Protein 6W78 (pdb70)

InterPro domains:
  IPR001611 Leucine-rich repeat [PF00560] (266-288)
  IPR001611 Leucine-rich repeat [PF13855] (124-182)
  IPR001611 Leucine-rich repeat [PS51450] (266-289)
  IPR013210 Leucine-rich repeat-containing N-terminal, plant-type [PF08263] (30-68)
  IPR032675 Leucine-rich repeat domain superfamily [G3DSA:3.80.10.10] (28-332)
  IPR053211 DNA damage-repair/toleration-associated protein [PTHR48060] (12-192)

Solvent-accessible surface area: 14089 Å² total; per-residue (Å²): 205,111,11,42,93,102,1,57,98,2,0,35,94,0,36,89,54,6,176,95,15,102,47,0,98,36,2,58,84,140,80,46,1,28,55,10,88,53,17,107,17,44,156,127,55,36,40,1,28,10,0,39,0,49,89,17,111,89,5,80,18,102,2,2,48,55,0,16,78,0,59,98,0,61,21,0,63,0,48,105,0,60,61,0,100,35,140,6,18,125,80,0,24,62,0,101,41,0,101,18,0,61,0,5,38,9,28,0,31,16,89,3,20,141,23,0,33,76,0,57,97,0,50,27,0,4,0,7,103,12,104,0,76,31,96,3,9,56,97,2,9,79,1,65,76,6,146,19,0,38,0,20,106,11,85,0,60,25,113,8,20,98,62,1,5,83,10,56,66,16,6,13,3,32,0,5,77,9,113,0,63,16,131,4,10,148,36,2,40,211,9,46,6,46,86,1,22,0,4,23,6,132,0,85,14,24,0,21,35,4,8,16,73,197,32,103,2,71,46,0,15,0,17,30,12,44,0,68,14,71,2,37,139,5,98,98,13,0,90,58,0,44,68,0,18,1,24,100,5,94,2,45,23,43,10,7,76,60,1,19,165,9,93,2,118,45,6,38,2,12,42,6,57,2,51,29,114,0,14,96,35,42,14,0,64,183,36,88,120,79,5,1,52,131,31,72,64,16,26,5,53,40,20,101,147,61,64,114,115,122

Structure (mmCIF, N/CA/C/O backbone):
data_6W78
#
_entry.id   6W78
#
_cell.length_a   38.895
_cell.length_b   57.453
_cell.length_c   135.538
_cell.angle_alpha   90.000
_cell.angle_beta   90.000
_cell.angle_gamma   90.000
#
_symmetry.space_group_name_H-M   'P 21 21 21'
#
loop_
_entity.id
_entity.type
_entity.pdbx_description
1 polymer 'Antifreeze polypeptide'
2 non-polymer 2-acetamido-2-deoxy-beta-D-glucopyranose
3 water water
#
loop_
_atom_site.group_PDB
_atom_site.id
_atom_site.type_symbol
_atom_site.label_atom_id
_atom_site.label_alt_id
_atom_site.label_comp_id
_atom_site.label_asym_id
_atom_site.label_entity_id
_atom_site.label_seq_id
_atom_site.pdbx_PDB_ins_code
_atom_site.Cartn_x
_atom_site.Cartn_y
_atom_site.Cartn_z
_atom_site.occupancy
_atom_site.B_iso_or_equiv
_atom_site.auth_seq_id
_atom_site.auth_comp_id
_atom_site.auth_asym_id
_atom_site.auth_atom_id
_atom_site.pdbx_PDB_model_num
ATOM 1 N N . GLN A 1 27 ? 12.779 12.725 -1.325 1.000 84.728 27 GLN A N 1
ATOM 2 C CA . GLN A 1 27 ? 11.624 12.948 -0.400 1.000 86.097 27 GLN A CA 1
ATOM 3 C C . GLN A 1 27 ? 11.745 12.007 0.808 1.000 87.333 27 GLN A C 1
ATOM 4 O O . GLN A 1 27 ? 12.570 12.270 1.711 1.000 93.009 27 GLN A O 1
ATOM 18 N N . ARG A 1 28 ? 10.956 10.942 0.816 1.000 82.004 28 ARG A N 1
ATOM 19 C CA . ARG A 1 28 ? 10.675 10.138 2.022 1.000 81.613 28 ARG A CA 1
ATOM 20 C C . ARG A 1 28 ? 9.823 8.945 1.592 1.000 76.234 28 ARG A C 1
ATOM 21 O O . ARG A 1 28 ? 10.245 7.818 1.847 1.000 73.371 28 ARG A O 1
ATOM 42 N N . CYS A 1 29 ? 8.695 9.222 0.930 1.000 75.115 29 CYS A N 1
ATOM 43 C CA . CYS A 1 29 ? 7.741 8.222 0.385 1.000 72.890 29 CYS A CA 1
ATOM 44 C C . CYS A 1 29 ? 8.489 7.397 -0.662 1.000 67.833 29 CYS A C 1
ATOM 45 O O . CYS A 1 29 ? 9.136 8.015 -1.521 1.000 70.278 29 CYS A O 1
ATOM 52 N N . ASN A 1 30 ? 8.502 6.070 -0.487 1.000 61.945 30 ASN A N 1
ATOM 53 C CA . ASN A 1 30 ? 9.090 5.074 -1.423 1.000 58.959 30 ASN A CA 1
ATOM 54 C C . ASN A 1 30 ? 8.101 4.863 -2.581 1.000 55.653 30 ASN A C 1
ATOM 55 O O . ASN A 1 30 ? 6.905 4.632 -2.278 1.000 51.813 30 ASN A O 1
ATOM 66 N N . ASN A 1 31 ? 8.585 4.924 -3.835 1.000 53.412 31 ASN A N 1
ATOM 67 C CA . ASN A 1 31 ? 7.767 4.966 -5.079 1.000 53.141 31 ASN A CA 1
ATOM 68 C C . ASN A 1 31 ? 6.948 3.677 -5.224 1.000 49.735 31 ASN A C 1
ATOM 69 O O . ASN A 1 31 ? 5.833 3.750 -5.713 1.000 48.531 31 ASN A O 1
ATOM 80 N N . ASN A 1 32 ? 7.473 2.548 -4.760 1.000 48.168 32 ASN A N 1
ATOM 81 C CA . ASN A 1 32 ? 6.819 1.225 -4.871 1.000 46.407 32 ASN A CA 1
ATOM 82 C C . ASN A 1 32 ? 5.655 1.202 -3.886 1.000 43.969 32 ASN A C 1
ATOM 83 O O . ASN A 1 32 ? 4.596 0.706 -4.266 1.000 43.111 32 ASN A O 1
ATOM 94 N N . ASP A 1 33 ? 5.845 1.697 -2.654 1.000 43.105 33 ASP A N 1
ATOM 95 C CA . ASP A 1 33 ? 4.747 1.807 -1.660 1.000 40.942 33 ASP A CA 1
ATOM 96 C C . ASP A 1 33 ? 3.691 2.755 -2.259 1.000 40.694 33 ASP A C 1
ATOM 97 O O . ASP A 1 33 ? 2.499 2.434 -2.221 1.000 37.393 33 ASP A O 1
ATOM 106 N N . LYS A 1 34 ? 4.123 3.866 -2.835 1.000 43.332 34 LYS A N 1
ATOM 107 C CA . LYS A 1 34 ? 3.206 4.847 -3.478 1.000 46.400 34 LYS A CA 1
ATOM 108 C C . LYS A 1 34 ? 2.320 4.166 -4.536 1.000 43.977 34 LYS A C 1
ATOM 109 O O . LYS A 1 34 ? 1.107 4.314 -4.445 1.000 44.770 34 LYS A O 1
ATOM 128 N N . GLN A 1 35 ? 2.903 3.449 -5.492 1.000 42.908 35 GLN A N 1
ATOM 129 C CA A GLN A 1 35 ? 2.120 2.876 -6.619 0.500 42.258 35 GLN A CA 1
ATOM 130 C CA B GLN A 1 35 ? 2.197 2.780 -6.620 0.500 42.009 35 GLN A CA 1
ATOM 131 C C . GLN A 1 35 ? 1.187 1.783 -6.068 1.000 40.764 35 GLN A C 1
ATOM 132 O O . GLN A 1 35 ? 0.072 1.667 -6.575 1.000 41.315 35 GLN A O 1
ATOM 158 N N . ALA A 1 36 ? 1.572 1.063 -5.030 1.000 39.663 36 ALA A N 1
ATOM 159 C CA . ALA A 1 36 ? 0.679 0.032 -4.486 1.000 38.308 36 ALA A CA 1
ATOM 160 C C . ALA A 1 36 ? -0.576 0.708 -3.916 1.000 38.179 36 ALA A C 1
ATOM 161 O O . ALA A 1 36 ? -1.711 0.227 -4.117 1.000 36.357 36 ALA A O 1
ATOM 168 N N . LEU A 1 37 ? -0.382 1.782 -3.169 1.000 40.146 37 LEU A N 1
ATOM 169 C CA . LEU A 1 37 ? -1.510 2.514 -2.545 1.000 41.227 37 LEU A CA 1
ATOM 170 C C . LEU A 1 37 ? -2.406 3.071 -3.660 1.000 41.286 37 LEU A C 1
ATOM 171 O O . LEU A 1 37 ? -3.649 2.990 -3.527 1.000 42.024 37 LEU A O 1
ATOM 187 N N . LEU A 1 38 ? -1.824 3.627 -4.717 1.000 42.459 38 LEU A N 1
ATOM 188 C CA . LEU A 1 38 ? -2.640 4.143 -5.850 1.000 43.846 38 LEU A CA 1
ATOM 189 C C . LEU A 1 38 ? -3.368 2.976 -6.529 1.000 42.426 38 LEU A C 1
ATOM 190 O O . LEU A 1 38 ? -4.531 3.151 -6.849 1.000 46.650 38 LEU A O 1
ATOM 206 N N . GLN A 1 39 ? -2.803 1.779 -6.572 1.000 40.407 39 GLN A N 1
ATOM 207 C CA . GLN A 1 39 ? -3.508 0.574 -7.114 1.000 38.762 39 GLN A CA 1
ATOM 208 C C . GLN A 1 39 ? -4.717 0.235 -6.242 1.000 37.925 39 GLN A C 1
ATOM 209 O O . GLN A 1 39 ? -5.782 -0.117 -6.796 1.000 39.501 39 GLN A O 1
ATOM 223 N N . ILE A 1 40 ? -4.531 0.237 -4.923 1.000 36.601 40 ILE A N 1
ATOM 224 C CA . ILE A 1 40 ? -5.573 -0.144 -3.941 1.000 36.340 40 ILE A CA 1
ATOM 225 C C . ILE A 1 40 ? -6.734 0.871 -4.041 1.000 39.169 40 ILE A C 1
ATOM 226 O O . ILE A 1 40 ? -7.917 0.449 -3.940 1.000 39.357 40 ILE A O 1
ATOM 242 N N . LYS A 1 41 ? -6.411 2.164 -4.114 1.000 41.450 41 LYS A N 1
ATOM 243 C CA . LYS A 1 41 ? -7.402 3.260 -4.283 1.000 45.166 41 LYS A CA 1
ATOM 244 C C . LYS A 1 41 ? -8.237 2.963 -5.529 1.000 44.760 41 LYS A C 1
ATOM 245 O O . LYS A 1 41 ? -9.487 2.873 -5.385 1.000 44.265 41 LYS A O 1
ATOM 264 N N . THR A 1 42 ? -7.585 2.820 -6.693 1.000 44.044 42 THR A N 1
ATOM 265 C CA . THR A 1 42 ? -8.268 2.446 -7.965 1.000 45.777 42 THR A CA 1
ATOM 266 C C . THR A 1 42 ? -9.139 1.208 -7.741 1.000 45.024 42 THR A C 1
ATOM 267 O O . THR A 1 42 ? -10.334 1.316 -7.969 1.000 47.699 42 THR A O 1
ATOM 278 N N . ALA A 1 43 ? -8.584 0.117 -7.222 1.000 41.752 43 ALA A N 1
ATOM 279 C CA . ALA A 1 43 ? -9.335 -1.140 -7.093 1.000 42.310 43 ALA A CA 1
ATOM 280 C C . ALA A 1 43 ? -10.600 -0.889 -6.263 1.000 47.406 43 ALA A C 1
ATOM 281 O O . ALA A 1 43 ? -11.630 -1.453 -6.634 1.000 52.673 43 ALA A O 1
ATOM 288 N N . LEU A 1 44 ? -10.556 -0.080 -5.193 1.000 49.593 44 LEU A N 1
ATOM 289 C CA . LEU A 1 44 ? -11.755 0.210 -4.348 1.000 52.040 44 LEU A CA 1
ATOM 290 C C . LEU A 1 44 ? -12.659 1.296 -4.953 1.000 55.287 44 LEU A C 1
ATOM 291 O O . LEU A 1 44 ? -13.561 1.725 -4.208 1.000 56.552 44 LEU A O 1
ATOM 307 N N . LYS A 1 45 ? -12.384 1.778 -6.177 1.000 59.133 45 LYS A N 1
ATOM 308 C CA . LYS A 1 45 ? -13.242 2.727 -6.964 1.000 64.610 45 LYS A CA 1
ATOM 309 C C . LYS A 1 45 ? -13.214 4.136 -6.338 1.000 63.028 45 LYS A C 1
ATOM 310 O O . LYS A 1 45 ? -14.301 4.715 -6.114 1.000 62.533 45 LYS A O 1
ATOM 329 N N . ASN A 1 46 ? -12.006 4.654 -6.088 1.000 60.945 46 ASN A N 1
ATOM 330 C CA . ASN A 1 46 ? -11.714 5.926 -5.369 1.000 61.328 46 ASN A CA 1
ATOM 331 C C . ASN A 1 46 ? -12.779 6.210 -4.317 1.000 60.898 46 ASN A C 1
ATOM 332 O O . ASN A 1 46 ? -13.649 7.042 -4.490 1.000 65.471 46 ASN A O 1
ATOM 343 N N . PRO A 1 47 ? -12.790 5.505 -3.185 1.000 59.587 47 PRO A N 1
ATOM 344 C CA . PRO A 1 47 ? -13.751 5.825 -2.133 1.000 61.744 47 PRO A CA 1
ATOM 345 C C . PRO A 1 47 ? -13.358 7.185 -1.546 1.000 64.568 47 PRO A C 1
ATOM 346 O O . PRO A 1 47 ? -12.278 7.687 -1.844 1.000 62.060 47 PRO A O 1
ATOM 357 N N . THR A 1 48 ? -14.229 7.757 -0.723 1.000 69.431 48 THR A N 1
ATOM 358 C CA . THR A 1 48 ? -14.031 9.145 -0.233 1.000 73.546 48 THR A CA 1
ATOM 359 C C . THR A 1 48 ? -12.866 9.112 0.774 1.000 69.723 48 THR A C 1
ATOM 360 O O . THR A 1 48 ? -11.929 9.918 0.631 1.000 68.569 48 THR A O 1
ATOM 371 N N . ILE A 1 49 ? -12.842 8.107 1.645 1.000 65.660 49 ILE A N 1
ATOM 372 C CA . ILE A 1 49 ? -11.804 7.946 2.706 1.000 64.374 49 ILE A CA 1
ATOM 373 C C . ILE A 1 49 ? -10.372 7.971 2.133 1.000 61.108 49 ILE A C 1
ATOM 374 O O . ILE A 1 49 ? -9.442 8.164 2.942 1.000 58.596 49 ILE A O 1
ATOM 390 N N . THR A 1 50 ? -10.168 7.789 0.821 1.000 58.515 50 THR A N 1
ATOM 391 C CA . THR A 1 50 ? -8.827 7.885 0.186 1.000 57.146 50 THR A CA 1
ATOM 392 C C . THR A 1 50 ? -8.681 9.224 -0.544 1.000 59.749 50 THR A C 1
ATOM 393 O O . THR A 1 50 ? -7.817 9.352 -1.443 1.000 57.402 50 THR A O 1
ATOM 404 N N . ASP A 1 51 ? -9.474 10.220 -0.172 1.000 64.195 51 ASP A N 1
ATOM 405 C CA . ASP A 1 51 ? -9.419 11.531 -0.867 1.000 69.490 51 ASP A CA 1
ATOM 406 C C . ASP A 1 51 ? -8.048 12.144 -0.587 1.000 67.251 51 ASP A C 1
ATOM 407 O O . ASP A 1 51 ? -7.517 12.829 -1.486 1.000 66.955 51 ASP A O 1
ATOM 416 N N . SER A 1 52 ? -7.460 11.862 0.579 1.000 64.215 52 SER A N 1
ATOM 417 C CA . SER A 1 52 ? -6.131 12.416 0.931 1.000 63.821 52 SER A CA 1
ATOM 418 C C . SER A 1 52 ? -5.072 11.841 -0.001 1.000 62.536 52 SER A C 1
ATOM 419 O O . SER A 1 52 ? -4.037 12.492 -0.107 1.000 62.707 52 SER A O 1
ATOM 427 N N . TRP A 1 53 ? -5.338 10.729 -0.709 1.000 60.257 53 TRP A N 1
ATOM 428 C CA . TRP A 1 53 ? -4.287 9.995 -1.476 1.000 60.332 53 TRP A CA 1
ATOM 429 C C . TRP A 1 53 ? -3.999 10.704 -2.790 1.000 62.858 53 TRP A C 1
ATOM 430 O O . TRP A 1 53 ? -4.289 10.142 -3.828 1.000 63.669 53 TRP A O 1
ATOM 451 N N . VAL A 1 54 ? -3.398 11.884 -2.754 1.000 71.394 54 VAL A N 1
ATOM 452 C CA . VAL A 1 54 ? -3.166 12.696 -3.992 1.000 74.189 54 VAL A CA 1
ATOM 453 C C . VAL A 1 54 ? -1.695 12.562 -4.358 1.000 74.549 54 VAL A C 1
ATOM 454 O O . VAL A 1 54 ? -0.864 12.684 -3.457 1.000 75.919 54 VAL A O 1
ATOM 467 N N . SER A 1 55 ? -1.396 12.336 -5.631 1.000 75.994 55 SER A N 1
ATOM 468 C CA . SER A 1 55 ? -0.014 12.304 -6.169 1.000 79.023 55 SER A CA 1
ATOM 469 C C . SER A 1 55 ? 0.687 13.666 -6.011 1.000 82.338 55 SER A C 1
ATOM 470 O O . SER A 1 55 ? 1.869 13.719 -6.306 1.000 80.677 55 SER A O 1
ATOM 478 N N . ASP A 1 56 ? 0.018 14.720 -5.523 1.000 88.835 56 ASP A N 1
ATOM 479 C CA . ASP A 1 56 ? 0.695 15.984 -5.101 1.000 95.638 56 ASP A CA 1
ATOM 480 C C . ASP A 1 56 ? 1.634 15.713 -3.917 1.000 94.465 56 ASP A C 1
ATOM 481 O O . ASP A 1 56 ? 2.835 15.998 -4.040 1.000 94.420 56 ASP A O 1
ATOM 490 N N . ASP A 1 57 ? 1.090 15.191 -2.815 1.000 90.999 57 ASP A N 1
ATOM 491 C CA . ASP A 1 57 ? 1.718 15.185 -1.466 1.000 90.615 57 ASP A CA 1
ATOM 492 C C . ASP A 1 57 ? 2.350 13.810 -1.198 1.000 86.037 57 ASP A C 1
ATOM 493 O O . ASP A 1 57 ? 1.716 12.811 -1.555 1.000 86.682 57 ASP A O 1
ATOM 502 N N . ASP A 1 58 ? 3.557 13.780 -0.601 1.000 84.650 58 ASP A N 1
ATOM 503 C CA . ASP A 1 58 ? 4.253 12.605 0.012 1.000 78.835 58 ASP A CA 1
ATOM 504 C C . ASP A 1 58 ? 3.242 11.728 0.755 1.000 73.866 58 ASP A C 1
ATOM 505 O O . ASP A 1 58 ? 2.455 12.257 1.593 1.000 73.086 58 ASP A O 1
ATOM 514 N N . CYS A 1 59 ? 3.296 10.430 0.459 1.000 69.424 59 CYS A N 1
ATOM 515 C CA . CYS A 1 59 ? 2.283 9.428 0.860 1.000 67.885 59 CYS A CA 1
ATOM 516 C C . CYS A 1 59 ? 2.452 9.212 2.366 1.000 65.390 59 CYS A C 1
ATOM 517 O O . CYS A 1 59 ? 1.467 8.832 3.021 1.000 66.114 59 CYS A O 1
ATOM 524 N N . CYS A 1 60 ? 3.623 9.536 2.920 1.000 64.642 60 CYS A N 1
ATOM 525 C CA . CYS A 1 60 ? 3.819 9.506 4.389 1.000 64.612 60 CYS A CA 1
ATOM 526 C C . CYS A 1 60 ? 2.849 10.512 5.037 1.000 63.563 60 CYS A C 1
ATOM 527 O O . CYS A 1 60 ? 2.298 10.200 6.138 1.000 62.914 60 CYS A O 1
ATOM 534 N N . GLY A 1 61 ? 2.530 11.602 4.335 1.000 61.597 61 GLY A N 1
ATOM 535 C CA . GLY A 1 61 ? 1.566 12.618 4.797 1.000 62.192 61 GLY A CA 1
ATOM 536 C C . GLY A 1 61 ? 0.131 12.111 4.763 1.000 60.222 61 GLY A C 1
ATOM 537 O O . GLY A 1 61 ? -0.707 12.650 5.482 1.000 59.874 61 GLY A O 1
ATOM 541 N N . TRP A 1 62 ? -0.183 11.121 3.929 1.000 58.147 62 TRP A N 1
ATOM 542 C CA . TRP A 1 62 ? -1.598 10.792 3.624 1.000 56.704 62 TRP A CA 1
ATOM 543 C C . TRP A 1 62 ? -2.294 10.321 4.899 1.000 55.447 62 TRP A C 1
ATOM 544 O O . TRP A 1 62 ? -1.616 9.806 5.834 1.000 56.045 62 TRP A O 1
ATOM 565 N N . ASP A 1 63 ? -3.615 10.408 4.931 1.000 54.787 63 ASP A N 1
ATOM 566 C CA . ASP A 1 63 ? -4.390 9.737 6.010 1.000 52.899 63 ASP A CA 1
ATOM 567 C C . ASP A 1 63 ? -4.360 8.220 5.790 1.000 49.167 63 ASP A C 1
ATOM 568 O O . ASP A 1 63 ? -4.015 7.752 4.670 1.000 48.825 63 ASP A O 1
ATOM 577 N N . LEU A 1 64 ? -4.677 7.486 6.853 1.000 46.727 64 LEU A N 1
ATOM 578 C CA . LEU A 1 64 ? -4.895 6.021 6.918 1.000 43.742 64 LEU A CA 1
ATOM 579 C C . LEU A 1 64 ? -3.565 5.260 6.922 1.000 42.893 64 LEU A C 1
ATOM 580 O O . LEU A 1 64 ? -3.641 4.058 7.116 1.000 44.355 64 LEU A O 1
ATOM 596 N N . VAL A 1 65 ? -2.407 5.891 6.752 1.000 42.811 65 VAL A N 1
ATOM 597 C CA . VAL A 1 65 ? -1.120 5.157 6.577 1.000 43.934 65 VAL A CA 1
ATOM 598 C C . VAL A 1 65 ? -0.058 5.742 7.506 1.000 45.029 65 VAL A C 1
ATOM 599 O O . VAL A 1 65 ? -0.242 6.818 7.932 1.000 46.378 65 VAL A O 1
ATOM 612 N N . GLU A 1 66 ? 1.001 5.006 7.793 1.000 47.674 66 GLU A N 1
ATOM 613 C CA . GLU A 1 66 ? 2.126 5.444 8.664 1.000 52.912 66 GLU A CA 1
ATOM 614 C C . GLU A 1 66 ? 3.409 4.947 7.967 1.000 51.407 66 GLU A C 1
ATOM 615 O O . GLU A 1 66 ? 3.432 3.786 7.475 1.000 46.581 66 GLU A O 1
ATOM 627 N N . CYS A 1 67 ? 4.456 5.758 7.907 1.000 53.586 67 CYS A N 1
ATOM 628 C CA . CYS A 1 67 ? 5.810 5.320 7.479 1.000 55.548 67 CYS A CA 1
ATOM 629 C C . CYS A 1 67 ? 6.702 5.076 8.708 1.000 55.762 67 CYS A C 1
ATOM 630 O O . CYS A 1 67 ? 6.462 5.744 9.720 1.000 58.069 67 CYS A O 1
ATOM 637 N N . ASP A 1 68 ? 7.666 4.142 8.634 1.000 54.959 68 ASP A N 1
ATOM 638 C CA . ASP A 1 68 ? 8.711 3.910 9.675 1.000 57.572 68 ASP A CA 1
ATOM 639 C C . ASP A 1 68 ? 9.538 5.189 9.764 1.000 61.866 68 ASP A C 1
ATOM 640 O O . ASP A 1 68 ? 9.665 5.859 8.730 1.000 66.345 68 ASP A O 1
ATOM 649 N N . GLU A 1 69 ? 10.096 5.515 10.930 1.000 65.480 69 GLU A N 1
ATOM 650 C CA . GLU A 1 69 ? 10.956 6.720 11.092 1.000 69.826 69 GLU A CA 1
ATOM 651 C C . GLU A 1 69 ? 12.272 6.561 10.325 1.000 69.639 69 GLU A C 1
ATOM 652 O O . GLU A 1 69 ? 12.731 7.549 9.736 1.000 73.334 69 GLU A O 1
ATOM 664 N N . THR A 1 70 ? 12.878 5.376 10.338 1.000 68.288 70 THR A N 1
ATOM 665 C CA . THR A 1 70 ? 14.220 5.156 9.734 1.000 67.777 70 THR A CA 1
ATOM 666 C C . THR A 1 70 ? 14.072 4.667 8.291 1.000 64.412 70 THR A C 1
ATOM 667 O O . THR A 1 70 ? 14.658 5.303 7.420 1.000 65.085 70 THR A O 1
ATOM 678 N N . SER A 1 71 ? 13.334 3.584 8.037 1.000 61.199 71 SER A N 1
ATOM 679 C CA . SER A 1 71 ? 13.203 2.970 6.675 1.000 58.208 71 SER A CA 1
ATOM 680 C C . SER A 1 71 ? 12.399 3.861 5.719 1.000 57.065 71 SER A C 1
ATOM 681 O O . SER A 1 71 ? 12.635 3.737 4.506 1.000 56.500 71 SER A O 1
ATOM 689 N N . ASN A 1 72 ? 11.463 4.678 6.239 1.000 56.462 72 ASN A N 1
ATOM 690 C CA . ASN A 1 72 ? 10.494 5.514 5.463 1.000 56.633 72 ASN A CA 1
ATOM 691 C C . ASN A 1 72 ? 9.547 4.658 4.584 1.000 51.956 72 ASN A C 1
ATOM 692 O O . ASN A 1 72 ? 9.042 5.154 3.557 1.000 53.347 72 ASN A O 1
ATOM 703 N N . ARG A 1 73 ? 9.288 3.418 4.960 1.000 49.198 73 ARG A N 1
ATOM 704 C CA . ARG A 1 73 ? 8.373 2.499 4.207 1.000 46.100 73 ARG A CA 1
ATOM 705 C C . ARG A 1 73 ? 6.985 2.558 4.836 1.000 44.748 73 ARG A C 1
ATOM 706 O O . ARG A 1 73 ? 6.893 2.753 6.045 1.000 43.861 73 ARG A O 1
ATOM 727 N N . ILE A 1 74 ? 5.930 2.359 4.054 1.000 45.025 74 ILE A N 1
ATOM 728 C CA . ILE A 1 74 ? 4.556 2.195 4.635 1.000 43.288 74 ILE A CA 1
ATOM 729 C C . ILE A 1 74 ? 4.511 1.011 5.595 1.000 40.442 74 ILE A C 1
ATOM 730 O O . ILE A 1 74 ? 4.774 -0.133 5.142 1.000 37.175 74 ILE A O 1
ATOM 746 N N . ILE A 1 75 ? 4.173 1.276 6.868 1.000 39.666 75 ILE A N 1
ATOM 747 C CA . ILE A 1 75 ? 4.096 0.204 7.888 1.000 37.855 75 ILE A CA 1
ATOM 748 C C . ILE A 1 75 ? 2.674 0.085 8.407 1.000 36.119 75 ILE A C 1
ATOM 749 O O . ILE A 1 75 ? 2.471 -0.756 9.249 1.000 32.953 75 ILE A O 1
ATOM 765 N N . SER A 1 76 ? 1.734 0.860 7.889 1.000 36.444 76 SER A N 1
ATOM 766 C CA . SER A 1 76 ? 0.375 0.877 8.464 1.000 36.819 76 SER A CA 1
ATOM 767 C C . SER A 1 76 ? -0.648 1.318 7.425 1.000 36.373 76 SER A C 1
ATOM 768 O O . SER A 1 76 ? -0.384 2.279 6.671 1.000 35.775 76 SER A O 1
ATOM 776 N N . LEU A 1 77 ? -1.769 0.590 7.381 1.000 36.939 77 LEU A N 1
ATOM 777 C CA . LEU A 1 77 ? -2.922 0.844 6.482 1.000 36.741 77 LEU A CA 1
ATOM 778 C C . LEU A 1 77 ? -4.193 0.425 7.218 1.000 37.374 77 LEU A C 1
ATOM 779 O O . LEU A 1 77 ? -4.351 -0.756 7.497 1.000 35.426 77 LEU A O 1
ATOM 795 N N . ILE A 1 78 ? -5.020 1.403 7.567 1.000 41.699 78 ILE A N 1
ATOM 796 C CA . ILE A 1 78 ? -6.239 1.268 8.429 1.000 43.798 78 ILE A CA 1
ATOM 797 C C . ILE A 1 78 ? -7.414 1.738 7.586 1.000 44.876 78 ILE A C 1
ATOM 798 O O . ILE A 1 78 ? -7.500 2.947 7.380 1.000 49.772 78 ILE A O 1
ATOM 814 N N . ILE A 1 79 ? -8.192 0.845 6.993 1.000 43.810 79 ILE A N 1
ATOM 815 C CA . ILE A 1 79 ? -9.353 1.250 6.156 1.000 44.322 79 ILE A CA 1
ATOM 816 C C . ILE A 1 79 ? -10.581 0.891 6.991 1.000 45.395 79 ILE A C 1
ATOM 817 O O . ILE A 1 79 ? -10.701 -0.276 7.296 1.000 43.818 79 ILE A O 1
ATOM 833 N N . GLN A 1 80 ? -11.409 1.855 7.410 1.000 46.846 80 GLN A N 1
ATOM 834 C CA . GLN A 1 80 ? -12.428 1.661 8.481 1.000 46.256 80 GLN A CA 1
ATOM 835 C C . GLN A 1 80 ? -13.670 2.501 8.230 1.000 48.127 80 GLN A C 1
ATOM 836 O O . GLN A 1 80 ? -13.512 3.543 7.672 1.000 49.578 80 GLN A O 1
ATOM 850 N N . ASP A 1 81 ? -14.846 2.035 8.663 1.000 51.516 81 ASP A N 1
ATOM 851 C CA . ASP A 1 81 ? -16.072 2.848 8.970 1.000 54.225 81 ASP A CA 1
ATOM 852 C C . ASP A 1 81 ? -16.628 3.550 7.739 1.000 53.645 81 ASP A C 1
ATOM 853 O O . ASP A 1 81 ? -16.764 4.771 7.798 1.000 53.634 81 ASP A O 1
ATOM 862 N N . ASP A 1 82 ? -16.939 2.792 6.686 1.000 54.446 82 ASP A N 1
ATOM 863 C CA . ASP A 1 82 ? -17.291 3.314 5.341 1.000 56.469 82 ASP A CA 1
ATOM 864 C C . ASP A 1 82 ? -18.249 2.314 4.703 1.000 56.411 82 ASP A C 1
ATOM 865 O O . ASP A 1 82 ? -17.763 1.272 4.173 1.000 55.421 82 ASP A O 1
ATOM 874 N N . GLU A 1 83 ? -19.532 2.674 4.715 1.000 54.925 83 GLU A N 1
ATOM 875 C CA . GLU A 1 83 ? -20.675 1.776 4.462 1.000 58.078 83 GLU A CA 1
ATOM 876 C C . GLU A 1 83 ? -20.825 1.625 2.949 1.000 55.720 83 GLU A C 1
ATOM 877 O O . GLU A 1 83 ? -21.311 0.577 2.496 1.000 55.690 83 GLU A O 1
ATOM 889 N N . ALA A 1 84 ? -20.375 2.613 2.190 1.000 56.409 84 ALA A N 1
ATOM 890 C CA . ALA A 1 84 ? -20.553 2.636 0.721 1.000 58.793 84 ALA A CA 1
ATOM 891 C C . ALA A 1 84 ? -19.423 1.862 0.030 1.000 56.390 84 ALA A C 1
ATOM 892 O O . ALA A 1 84 ? -19.624 1.508 -1.109 1.000 56.831 84 ALA A O 1
ATOM 899 N N . LEU A 1 85 ? -18.285 1.613 0.684 1.000 55.359 85 LEU A N 1
ATOM 900 C CA . LEU A 1 85 ? -17.104 0.901 0.088 1.000 55.155 85 LEU A CA 1
ATOM 901 C C . LEU A 1 85 ? -17.452 -0.553 -0.285 1.000 52.574 85 LEU A C 1
ATOM 902 O O . LEU A 1 85 ? -17.648 -1.367 0.628 1.000 50.741 85 LEU A O 1
ATOM 918 N N . THR A 1 86 ? -17.550 -0.847 -1.580 1.000 52.139 86 THR A N 1
ATOM 919 C CA . THR A 1 86 ? -18.044 -2.125 -2.158 1.000 54.250 86 THR A CA 1
ATOM 920 C C . THR A 1 86 ? -16.805 -2.816 -2.744 1.000 52.369 86 THR A C 1
ATOM 921 O O . THR A 1 86 ? -15.905 -2.080 -3.116 1.000 52.744 86 THR A O 1
ATOM 932 N N . GLY A 1 87 ? -16.725 -4.150 -2.718 1.000 48.034 87 GLY A N 1
ATOM 933 C CA . GLY A 1 87 ? -15.715 -4.953 -3.444 1.000 45.253 87 GLY A CA 1
ATOM 934 C C . GLY A 1 87 ? -14.920 -5.881 -2.524 1.000 43.211 87 GLY A C 1
ATOM 935 O O . GLY A 1 87 ? -15.306 -6.075 -1.363 1.000 40.997 87 GLY A O 1
ATOM 939 N N . GLN A 1 88 ? -13.798 -6.409 -3.008 1.000 42.382 88 GLN A N 1
ATOM 940 C CA . GLN A 1 88 ? -12.973 -7.389 -2.263 1.000 39.624 88 GLN A CA 1
ATOM 941 C C . GLN A 1 88 ? -11.767 -6.641 -1.695 1.000 36.464 88 GLN A C 1
ATOM 942 O O . GLN A 1 88 ? -11.465 -5.516 -2.132 1.000 35.315 88 GLN A O 1
ATOM 956 N N . ILE A 1 89 ? -11.079 -7.256 -0.750 1.000 33.781 89 ILE A N 1
ATOM 957 C CA . ILE A 1 89 ? -9.745 -6.753 -0.353 1.000 33.877 89 ILE A CA 1
ATOM 958 C C . ILE A 1 89 ? -8.819 -6.757 -1.573 1.000 34.447 89 ILE A C 1
ATOM 959 O O . ILE A 1 89 ? -8.579 -7.804 -2.159 1.000 36.744 89 ILE A O 1
ATOM 975 N N . PRO A 1 90 ? -8.335 -5.589 -2.050 1.000 34.543 90 PRO A N 1
ATOM 976 C CA . PRO A 1 90 ? -7.466 -5.552 -3.216 1.000 35.813 90 PRO A CA 1
ATOM 977 C C . PRO A 1 90 ? -6.177 -6.307 -2.913 1.000 35.282 90 PRO A C 1
ATOM 978 O O . PRO A 1 90 ? -5.603 -6.181 -1.832 1.000 36.063 90 PRO A O 1
ATOM 989 N N . PRO A 1 91 ? -5.748 -7.167 -3.848 1.000 34.619 91 PRO A N 1
ATOM 990 C CA . PRO A 1 91 ? -4.585 -8.021 -3.630 1.000 33.775 91 PRO A CA 1
ATOM 991 C C . PRO A 1 91 ? -3.257 -7.268 -3.467 1.000 32.553 91 PRO A C 1
ATOM 992 O O . PRO A 1 91 ? -2.382 -7.798 -2.865 1.000 30.381 91 PRO A O 1
ATOM 1003 N N . GLN A 1 92 ? -3.235 -6.011 -3.896 1.000 32.772 92 GLN A N 1
ATOM 1004 C CA . GLN A 1 92 ? -2.075 -5.125 -3.886 1.000 33.906 92 GLN A CA 1
ATOM 1005 C C . GLN A 1 92 ? -1.773 -4.716 -2.452 1.000 32.168 92 GLN A C 1
ATOM 1006 O O . GLN A 1 92 ? -0.741 -4.131 -2.289 1.000 32.653 92 GLN A O 1
ATOM 1020 N N . VAL A 1 93 ? -2.557 -5.097 -1.442 1.000 30.912 93 VAL A N 1
ATOM 1021 C CA . VAL A 1 93 ? -2.110 -4.949 -0.020 1.000 31.373 93 VAL A CA 1
ATOM 1022 C C . VAL A 1 93 ? -0.859 -5.815 0.192 1.000 33.205 93 VAL A C 1
ATOM 1023 O O . VAL A 1 93 ? 0.027 -5.407 0.988 1.000 33.584 93 VAL A O 1
ATOM 1036 N N . GLY A 1 94 ? -0.750 -6.946 -0.517 1.000 33.025 94 GLY A N 1
ATOM 1037 C CA . GLY A 1 94 ? 0.437 -7.825 -0.500 1.000 33.093 94 GLY A CA 1
ATOM 1038 C C . GLY A 1 94 ? 1.678 -7.114 -0.990 1.000 35.034 94 GLY A C 1
ATOM 1039 O O . GLY A 1 94 ? 2.749 -7.605 -0.781 1.000 35.330 94 GLY A O 1
ATOM 1043 N N . ASP A 1 95 ? 1.518 -5.962 -1.628 1.000 36.608 95 ASP A N 1
ATOM 1044 C CA . ASP A 1 95 ? 2.633 -5.241 -2.265 1.000 37.532 95 ASP A CA 1
ATOM 1045 C C . ASP A 1 95 ? 3.107 -4.097 -1.362 1.000 37.496 95 ASP A C 1
ATOM 1046 O O . ASP A 1 95 ? 3.836 -3.223 -1.861 1.000 34.780 95 ASP A O 1
ATOM 1055 N N . LEU A 1 96 ? 2.729 -4.110 -0.086 1.000 36.494 96 LEU A N 1
ATOM 1056 C CA . LEU A 1 96 ? 3.290 -3.187 0.933 1.000 37.425 96 LEU A CA 1
ATOM 1057 C C . LEU A 1 96 ? 4.109 -4.012 1.917 1.000 36.786 96 LEU A C 1
ATOM 1058 O O . LEU A 1 96 ? 3.653 -4.248 3.019 1.000 35.512 96 LEU A O 1
ATOM 1074 N N . PRO A 1 97 ? 5.325 -4.466 1.538 1.000 37.094 97 PRO A N 1
ATOM 1075 C CA . PRO A 1 97 ? 6.005 -5.570 2.211 1.000 37.104 97 PRO A CA 1
ATOM 1076 C C . PRO A 1 97 ? 6.396 -5.280 3.663 1.000 38.081 97 PRO A C 1
ATOM 1077 O O . PRO A 1 97 ? 6.593 -6.224 4.407 1.000 37.170 97 PRO A O 1
ATOM 1088 N N . TYR A 1 98 ? 6.481 -4.004 4.031 1.000 38.597 98 TYR A N 1
ATOM 1089 C CA . TYR A 1 98 ? 6.856 -3.595 5.407 1.000 39.421 98 TYR A CA 1
ATOM 1090 C C . TYR A 1 98 ? 5.593 -3.346 6.258 1.000 37.369 98 TYR A C 1
ATOM 1091 O O . TYR A 1 98 ? 5.761 -2.972 7.397 1.000 36.379 98 TYR A O 1
ATOM 1109 N N . LEU A 1 99 ? 4.381 -3.663 5.819 1.000 35.117 99 LEU A N 1
ATOM 1110 C CA . LEU A 1 99 ? 3.209 -3.470 6.717 1.000 34.629 99 LEU A CA 1
ATOM 1111 C C . LEU A 1 99 ? 3.397 -4.182 8.064 1.000 34.283 99 LEU A C 1
ATOM 1112 O O . LEU A 1 99 ? 3.757 -5.398 8.113 1.000 32.222 99 LEU A O 1
ATOM 1128 N N . GLN A 1 100 ? 3.087 -3.461 9.133 1.000 35.845 100 GLN A N 1
ATOM 1129 C CA . GLN A 1 100 ? 3.044 -4.036 10.500 1.000 36.776 100 GLN A CA 1
ATOM 1130 C C . GLN A 1 100 ? 1.606 -4.131 10.977 1.000 33.819 100 GLN A C 1
ATOM 1131 O O . GLN A 1 100 ? 1.332 -5.001 11.811 1.000 31.721 100 GLN A O 1
ATOM 1145 N N . ALA A 1 101 ? 0.747 -3.236 10.521 1.000 32.394 101 ALA A N 1
ATOM 1146 C CA . ALA A 1 101 ? -0.678 -3.247 10.908 1.000 31.900 101 ALA A CA 1
ATOM 1147 C C . ALA A 1 101 ? -1.510 -3.091 9.645 1.000 30.644 101 ALA A C 1
ATOM 1148 O O . ALA A 1 101 ? -1.240 -2.150 8.857 1.000 29.980 101 ALA A O 1
ATOM 1155 N N . LEU A 1 102 ? -2.467 -3.990 9.471 1.000 29.810 102 LEU A N 1
ATOM 1156 C CA . LEU A 1 102 ? -3.400 -3.928 8.320 1.000 31.072 102 LEU A CA 1
ATOM 1157 C C . LEU A 1 102 ? -4.822 -4.101 8.860 1.000 29.238 102 LEU A C 1
ATOM 1158 O O . LEU A 1 102 ? -5.118 -5.177 9.322 1.000 26.499 102 LEU A O 1
ATOM 1174 N N . TRP A 1 103 ? -5.624 -3.036 8.822 1.000 30.379 103 TRP A N 1
ATOM 1175 C CA . TRP A 1 103 ? -6.999 -3.025 9.368 1.000 30.416 103 TRP A CA 1
ATOM 1176 C C . TRP A 1 103 ? -7.975 -2.743 8.240 1.000 30.564 103 TRP A C 1
ATOM 1177 O O . TRP A 1 103 ? -7.787 -1.735 7.575 1.000 29.716 103 TRP A O 1
ATOM 1198 N N . PHE A 1 104 ? -8.956 -3.631 8.065 1.000 30.231 104 PHE A N 1
ATOM 1199 C CA . PHE A 1 104 ? -10.183 -3.445 7.249 1.000 32.515 104 PHE A CA 1
ATOM 1200 C C . PHE A 1 104 ? -11.341 -3.743 8.189 1.000 31.716 104 PHE A C 1
ATOM 1201 O O . PHE A 1 104 ? -11.537 -4.909 8.493 1.000 31.653 104 PHE A O 1
ATOM 1218 N N . ARG A 1 105 ? -11.997 -2.723 8.731 1.000 36.713 105 ARG A N 1
ATOM 1219 C CA . ARG A 1 105 ? -12.997 -2.890 9.834 1.000 37.360 105 ARG A CA 1
ATOM 1220 C C . ARG A 1 105 ? -14.223 -2.065 9.515 1.000 36.828 105 ARG A C 1
ATOM 1221 O O . ARG A 1 105 ? -14.041 -0.945 9.077 1.000 36.631 105 ARG A O 1
ATOM 1242 N N . LYS A 1 106 ? -15.404 -2.643 9.711 1.000 39.037 106 LYS A N 1
ATOM 1243 C CA . LYS A 1 106 ? -16.713 -1.939 9.609 1.000 44.497 106 LYS A CA 1
ATOM 1244 C C . LYS A 1 106 ? -16.889 -1.506 8.157 1.000 43.288 106 LYS A C 1
ATOM 1245 O O . LYS A 1 106 ? -17.133 -0.317 7.912 1.000 44.050 106 LYS A O 1
ATOM 1264 N N . LEU A 1 107 ? -16.792 -2.472 7.250 1.000 41.342 107 LEU A N 1
ATOM 1265 C CA . LEU A 1 107 ? -16.993 -2.294 5.795 1.000 40.560 107 LEU A CA 1
ATOM 1266 C C . LEU A 1 107 ? -17.979 -3.361 5.382 1.000 42.558 107 LEU A C 1
ATOM 1267 O O . LEU A 1 107 ? -17.567 -4.444 4.998 1.000 43.754 107 LEU A O 1
ATOM 1283 N N . PRO A 1 108 ? -19.297 -3.126 5.558 1.000 43.565 108 PRO A N 1
ATOM 1284 C CA . PRO A 1 108 ? -20.290 -4.163 5.253 1.000 44.021 108 PRO A CA 1
ATOM 1285 C C . PRO A 1 108 ? -20.347 -4.645 3.791 1.000 43.831 108 PRO A C 1
ATOM 1286 O O . PRO A 1 108 ? -20.855 -5.749 3.569 1.000 44.766 108 PRO A O 1
ATOM 1297 N N . ASN A 1 109 ? -19.883 -3.842 2.831 1.000 42.436 109 ASN A N 1
ATOM 1298 C CA . ASN A 1 109 ? -19.996 -4.169 1.382 1.000 43.665 109 ASN A CA 1
ATOM 1299 C C . ASN A 1 109 ? -18.671 -4.700 0.875 1.000 38.434 109 ASN A C 1
ATOM 1300 O O . ASN A 1 109 ? -18.522 -4.799 -0.346 1.000 38.064 109 ASN A O 1
ATOM 1311 N N . LEU A 1 110 ? -17.765 -4.992 1.805 1.000 36.558 110 LEU A N 1
ATOM 1312 C CA . LEU A 1 110 ? -16.512 -5.734 1.525 1.000 37.734 110 LEU A CA 1
ATOM 1313 C C . LEU A 1 110 ? -16.843 -7.216 1.574 1.000 37.394 110 LEU A C 1
ATOM 1314 O O . LEU A 1 110 ? -17.286 -7.696 2.603 1.000 39.552 110 LEU A O 1
ATOM 1330 N N . PHE A 1 111 ? -16.599 -7.908 0.489 1.000 37.989 111 PHE A N 1
ATOM 1331 C CA . PHE A 1 111 ? -16.988 -9.310 0.334 1.000 40.159 111 PHE A CA 1
ATOM 1332 C C . PHE A 1 111 ? -15.812 -10.066 -0.258 1.000 37.953 111 PHE A C 1
ATOM 1333 O O . PHE A 1 111 ? -14.721 -9.493 -0.299 1.000 33.548 111 PHE A O 1
ATOM 1350 N N . GLY A 1 112 ? -16.054 -11.335 -0.607 1.000 38.328 112 GLY A N 1
ATOM 1351 C CA . GLY A 1 112 ? -15.075 -12.313 -1.109 1.000 36.841 112 GLY A CA 1
ATOM 1352 C C . GLY A 1 112 ? -14.294 -12.934 0.023 1.000 35.065 112 GLY A C 1
ATOM 1353 O O . GLY A 1 112 ? -14.665 -12.801 1.174 1.000 33.975 112 GLY A O 1
ATOM 1357 N N . LYS A 1 113 ? -13.128 -13.471 -0.261 1.000 37.126 113 LYS A N 1
ATOM 1358 C CA . LYS A 1 113 ? -12.398 -14.232 0.789 1.000 37.750 113 LYS A CA 1
ATOM 1359 C C . LYS A 1 113 ? -11.116 -13.488 1.139 1.000 32.565 113 LYS A C 1
ATOM 1360 O O . LYS A 1 113 ? -10.851 -12.492 0.542 1.000 29.922 113 LYS A O 1
ATOM 1379 N N . ILE A 1 114 ? -10.502 -13.844 2.239 1.000 30.053 114 ILE A N 1
ATOM 1380 C CA . ILE A 1 114 ? -9.257 -13.172 2.663 1.000 29.327 114 ILE A CA 1
ATOM 1381 C C . ILE A 1 114 ? -8.229 -13.547 1.609 1.000 28.209 114 ILE A C 1
ATOM 1382 O O . ILE A 1 114 ? -8.049 -14.709 1.334 1.000 28.084 114 ILE A O 1
ATOM 1398 N N . PRO A 1 115 ? -7.617 -12.587 0.915 1.000 29.615 115 PRO A N 1
ATOM 1399 C CA . PRO A 1 115 ? -6.765 -12.892 -0.227 1.000 32.308 115 PRO A CA 1
ATOM 1400 C C . PRO A 1 115 ? -5.442 -13.528 0.234 1.000 33.365 115 PRO A C 1
ATOM 1401 O O . PRO A 1 115 ? -4.918 -13.147 1.261 1.000 30.453 115 PRO A O 1
ATOM 1412 N N . GLU A 1 116 ? -5.012 -14.551 -0.520 1.000 38.755 116 GLU A N 1
ATOM 1413 C CA . GLU A 1 116 ? -3.782 -15.364 -0.299 1.000 41.809 116 GLU A CA 1
ATOM 1414 C C . GLU A 1 116 ? -2.531 -14.442 -0.251 1.000 41.288 116 GLU A C 1
ATOM 1415 O O . GLU A 1 116 ? -1.579 -14.784 0.485 1.000 39.459 116 GLU A O 1
ATOM 1427 N N . GLU A 1 117 ? -2.596 -13.276 -0.914 1.000 34.029 117 GLU A N 1
ATOM 1428 C CA . GLU A 1 117 ? -1.537 -12.257 -0.990 1.000 34.757 117 GLU A CA 1
ATOM 1429 C C . GLU A 1 117 ? -1.110 -11.754 0.389 1.000 33.817 117 GLU A C 1
ATOM 1430 O O . GLU A 1 117 ? 0.076 -11.374 0.515 1.000 35.958 117 GLU A O 1
ATOM 1442 N N . ILE A 1 118 ? -1.984 -11.754 1.397 1.000 31.901 118 ILE A N 1
ATOM 1443 C CA . ILE A 1 118 ? -1.608 -11.313 2.774 1.000 28.741 118 ILE A CA 1
ATOM 1444 C C . ILE A 1 118 ? -0.494 -12.219 3.316 1.000 28.035 118 ILE A C 1
ATOM 1445 O O . ILE A 1 118 ? 0.272 -11.719 4.168 1.000 28.489 118 ILE A O 1
ATOM 1461 N N . SER A 1 119 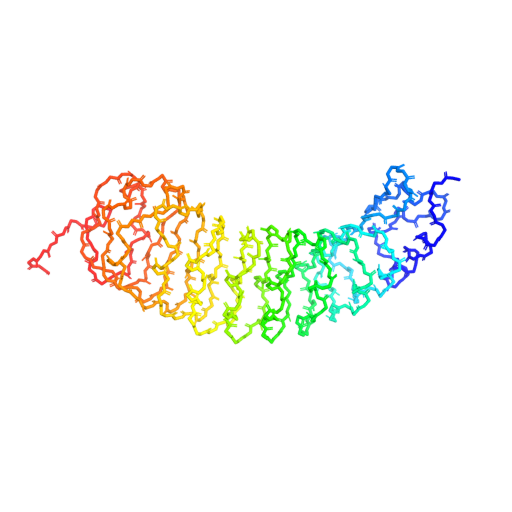? -0.309 -13.451 2.812 1.000 28.246 119 SER A N 1
ATOM 1462 C CA . SER A 1 119 ? 0.807 -14.359 3.240 1.000 30.935 119 SER A CA 1
ATOM 1463 C C . SER A 1 119 ? 2.214 -13.769 3.011 1.000 32.074 119 SER A C 1
ATOM 1464 O O . SER A 1 119 ? 3.146 -14.255 3.647 1.000 32.588 119 SER A O 1
ATOM 1472 N N . ALA A 1 120 ? 2.386 -12.766 2.141 1.000 33.218 120 ALA A N 1
ATOM 1473 C CA . ALA A 1 120 ? 3.702 -12.145 1.854 1.000 32.803 120 ALA A CA 1
ATOM 1474 C C . ALA A 1 120 ? 3.968 -11.007 2.819 1.000 33.177 120 ALA A C 1
ATOM 1475 O O . ALA A 1 120 ? 5.037 -10.377 2.677 1.000 33.528 120 ALA A O 1
ATOM 1482 N N . LEU A 1 121 ? 3.077 -10.771 3.786 1.000 32.290 121 LEU A N 1
ATOM 1483 C CA . LEU A 1 121 ? 3.250 -9.633 4.726 1.000 33.155 121 LEU A CA 1
ATOM 1484 C C . LEU A 1 121 ? 3.913 -10.137 5.997 1.000 33.181 121 LEU A C 1
ATOM 1485 O O . LEU A 1 121 ? 3.286 -10.019 7.024 1.000 32.964 121 LEU A O 1
ATOM 1501 N N . LYS A 1 122 ? 5.148 -10.606 5.901 1.000 36.820 122 LYS A N 1
ATOM 1502 C CA . LYS A 1 122 ? 5.896 -11.299 6.989 1.000 42.364 122 LYS A CA 1
ATOM 1503 C C . LYS A 1 122 ? 6.124 -10.417 8.232 1.000 38.420 122 LYS A C 1
ATOM 1504 O O . LYS A 1 122 ? 6.431 -10.965 9.277 1.000 39.482 122 LYS A O 1
ATOM 1523 N N . ASP A 1 123 ? 5.942 -9.117 8.148 1.000 38.432 123 ASP A N 1
ATOM 1524 C CA . ASP A 1 123 ? 6.154 -8.188 9.289 1.000 40.702 123 ASP A CA 1
ATOM 1525 C C . ASP A 1 123 ? 4.845 -7.832 10.026 1.000 38.344 123 ASP A C 1
ATOM 1526 O O . ASP A 1 123 ? 4.965 -7.171 11.060 1.000 37.496 123 ASP A O 1
ATOM 1535 N N . LEU A 1 124 ? 3.653 -8.292 9.616 1.000 35.761 124 LEU A N 1
ATOM 1536 C CA . LEU A 1 124 ? 2.416 -7.915 10.362 1.000 35.699 124 LEU A CA 1
ATOM 1537 C C . LEU A 1 124 ? 2.524 -8.296 11.848 1.000 34.809 124 LEU A C 1
ATOM 1538 O O . LEU A 1 124 ? 2.799 -9.509 12.146 1.000 35.334 124 LEU A O 1
ATOM 1554 N N . LYS A 1 125 ? 2.150 -7.367 12.715 1.000 34.389 125 LYS A N 1
ATOM 1555 C CA . LYS A 1 125 ? 1.929 -7.596 14.173 1.000 36.969 125 LYS A CA 1
ATOM 1556 C C . LYS A 1 125 ? 0.422 -7.598 14.479 1.000 35.146 125 LYS A C 1
ATOM 1557 O O . LYS A 1 125 ? 0.014 -8.370 15.330 1.000 34.515 125 LYS A O 1
ATOM 1576 N N . SER A 1 126 ? -0.364 -6.854 13.698 1.000 32.710 126 SER A N 1
ATOM 1577 C CA . SER A 1 126 ? -1.785 -6.564 13.915 1.000 31.125 126 SER A CA 1
ATOM 1578 C C . SER A 1 126 ? -2.512 -6.725 12.583 1.000 31.639 126 SER A C 1
ATOM 1579 O O . SER A 1 126 ? -2.310 -5.872 11.695 1.000 33.532 126 SER A O 1
ATOM 1587 N N . LEU A 1 127 ? -3.286 -7.796 12.437 1.000 29.400 127 LEU A N 1
ATOM 1588 C CA . LEU A 1 127 ? -4.183 -7.967 11.299 1.000 29.838 127 LEU A CA 1
ATOM 1589 C C . LEU A 1 127 ? -5.627 -7.994 11.804 1.000 30.236 127 LEU A C 1
ATOM 1590 O O . LEU A 1 127 ? -5.971 -8.911 12.605 1.000 28.124 127 LEU A O 1
ATOM 1606 N N . ARG A 1 128 ? -6.421 -7.001 11.413 1.000 30.146 128 ARG A N 1
ATOM 1607 C CA . ARG A 1 128 ? -7.820 -6.840 11.882 1.000 30.539 128 ARG A CA 1
ATOM 1608 C C . ARG A 1 128 ? -8.702 -6.718 10.653 1.000 29.267 128 ARG A C 1
ATOM 1609 O O . ARG A 1 128 ? -8.600 -5.715 9.923 1.000 28.118 128 ARG A O 1
ATOM 1630 N N . LEU A 1 129 ? -9.427 -7.779 10.350 1.000 28.108 129 LEU A N 1
ATOM 1631 C CA . LEU A 1 129 ? -10.357 -7.819 9.201 1.000 28.449 129 LEU A CA 1
ATOM 1632 C C . LEU A 1 129 ? -11.685 -8.145 9.835 1.000 29.006 129 LEU A C 1
ATOM 1633 O O . LEU A 1 129 ? -11.903 -9.337 10.173 1.000 31.073 129 LEU A O 1
ATOM 1649 N N . SER A 1 130 ? -12.512 -7.169 10.102 1.000 29.678 130 SER A N 1
ATOM 1650 C CA . SER A 1 130 ? -13.642 -7.494 10.963 1.000 31.616 130 SER A CA 1
ATOM 1651 C C . SER A 1 130 ? -14.797 -6.551 10.721 1.000 32.174 130 SER A C 1
ATOM 1652 O O . SER A 1 130 ? -14.554 -5.449 10.219 1.000 32.553 130 SER A O 1
ATOM 1660 N N . SER A 1 131 ? -15.995 -7.025 11.045 1.000 31.280 131 SER A N 1
ATOM 1661 C CA . SER A 1 131 ? -17.289 -6.391 10.685 1.000 34.021 131 SER A CA 1
ATOM 1662 C C . SER A 1 131 ? -17.310 -6.136 9.184 1.000 34.294 131 SER A C 1
ATOM 1663 O O . SER A 1 131 ? -17.463 -4.950 8.767 1.000 36.600 131 SER A O 1
ATOM 1671 N N . THR A 1 132 ? -17.225 -7.195 8.392 1.000 36.326 132 THR A N 1
ATOM 1672 C CA . THR A 1 132 ? -17.312 -7.133 6.915 1.000 38.680 132 THR A CA 1
ATOM 1673 C C . THR A 1 132 ? -18.178 -8.279 6.424 1.000 36.548 132 THR A C 1
ATOM 1674 O O . THR A 1 132 ? -18.699 -9.022 7.271 1.000 40.571 132 THR A O 1
ATOM 1685 N N . SER A 1 133 ? -18.278 -8.475 5.116 1.000 34.731 133 SER A N 1
ATOM 1686 C CA . SER A 1 133 ? -18.932 -9.673 4.539 1.000 34.309 133 SER A CA 1
ATOM 1687 C C . SER A 1 133 ? -17.905 -10.620 3.893 1.000 33.008 133 SER A C 1
ATOM 1688 O O . SER A 1 133 ? -18.293 -11.396 2.920 1.000 34.469 133 SER A O 1
ATOM 1696 N N . LEU A 1 134 ? -16.660 -10.587 4.390 1.000 31.211 134 LEU A N 1
ATOM 1697 C CA . LEU A 1 134 ? -15.612 -11.587 4.037 1.000 30.220 134 LEU A CA 1
ATOM 1698 C C . LEU A 1 134 ? -16.129 -12.974 4.422 1.000 29.722 134 LEU A C 1
ATOM 1699 O O . LEU A 1 134 ? -16.679 -13.141 5.596 1.000 29.571 134 LEU A O 1
ATOM 1715 N N . SER A 1 135 ? -15.985 -13.926 3.521 1.000 27.614 135 SER A N 1
ATOM 1716 C CA . SER A 1 135 ? -16.440 -15.313 3.721 1.000 30.673 135 SER A CA 1
ATOM 1717 C C . SER A 1 135 ? -15.355 -16.264 3.236 1.000 29.560 135 SER A C 1
ATOM 1718 O O . SER A 1 135 ? -14.212 -15.798 2.976 1.000 31.774 135 SER A O 1
ATOM 1726 N N . GLY A 1 136 ? -15.761 -17.499 3.010 1.000 29.489 136 GLY A N 1
ATOM 1727 C CA . GLY A 1 136 ? -14.903 -18.654 2.751 1.000 31.003 136 GLY A CA 1
ATOM 1728 C C . GLY A 1 136 ? -14.227 -19.183 4.022 1.000 30.924 136 GLY A C 1
ATOM 1729 O O . GLY A 1 136 ? -14.450 -18.660 5.136 1.000 27.534 136 GLY A O 1
ATOM 1733 N N . PRO A 1 137 ? -13.327 -20.189 3.841 1.000 32.858 137 PRO A N 1
ATOM 1734 C CA . PRO A 1 137 ? -12.589 -20.822 4.932 1.000 31.613 137 PRO A CA 1
ATOM 1735 C C . PRO A 1 137 ? -11.645 -19.776 5.486 1.000 30.618 137 PRO A C 1
ATOM 1736 O O . PRO A 1 137 ? -11.270 -18.852 4.790 1.000 30.135 137 PRO A O 1
ATOM 1747 N N . VAL A 1 138 ? -11.322 -19.953 6.745 1.000 31.228 138 VAL A N 1
ATOM 1748 C CA . VAL A 1 138 ? -10.195 -19.244 7.390 1.000 30.324 138 VAL A CA 1
ATOM 1749 C C . VAL A 1 138 ? -8.957 -19.703 6.638 1.000 29.468 138 VAL A C 1
ATOM 1750 O O . VAL A 1 138 ? -8.766 -20.873 6.413 1.000 27.808 138 VAL A O 1
ATOM 1763 N N . PRO A 1 139 ? -8.158 -18.815 6.038 1.000 32.857 139 PRO A N 1
ATOM 1764 C CA . PRO A 1 139 ? -6.989 -19.305 5.319 1.000 34.759 139 PRO A CA 1
ATOM 1765 C C . PRO A 1 139 ? -5.988 -20.002 6.263 1.000 34.657 139 PRO A C 1
ATOM 1766 O O . PRO A 1 139 ? -6.054 -19.868 7.459 1.000 31.881 139 PRO A O 1
ATOM 1777 N N . LEU A 1 140 ? -5.139 -20.819 5.668 1.000 36.549 140 LEU A N 1
ATOM 1778 C CA . LEU A 1 140 ? -4.203 -21.717 6.371 1.000 38.821 140 LEU A CA 1
ATOM 1779 C C . LEU A 1 140 ? -2.800 -21.089 6.479 1.000 39.081 140 LEU A C 1
ATOM 1780 O O . LEU A 1 140 ? -1.960 -21.671 7.151 1.000 40.597 140 LEU A O 1
ATOM 1796 N N . PHE A 1 141 ? -2.556 -19.891 5.969 1.000 36.162 141 PHE A N 1
ATOM 1797 C CA . PHE A 1 141 ? -1.179 -19.330 5.951 1.000 36.734 141 PHE A CA 1
ATOM 1798 C C . PHE A 1 141 ? -0.855 -18.466 7.178 1.000 33.940 141 PHE A C 1
ATOM 1799 O O . PHE A 1 141 ? 0.225 -17.920 7.208 1.000 35.113 141 PHE A O 1
ATOM 1816 N N . PHE A 1 142 ? -1.734 -18.332 8.154 1.000 33.302 142 PHE A N 1
ATOM 1817 C CA . PHE A 1 142 ? -1.520 -17.386 9.285 1.000 35.368 142 PHE A CA 1
ATOM 1818 C C . PHE A 1 142 ? -0.335 -17.794 10.173 1.000 33.741 142 PHE A C 1
ATOM 1819 O O . PHE A 1 142 ? 0.376 -16.901 10.633 1.000 33.520 142 PHE A O 1
ATOM 1836 N N . PRO A 1 143 ? -0.035 -19.100 10.397 1.000 32.428 143 PRO A N 1
ATOM 1837 C CA . PRO A 1 143 ? 1.105 -19.484 11.225 1.000 33.507 143 PRO A CA 1
ATOM 1838 C C . PRO A 1 143 ? 2.411 -18.930 10.684 1.000 36.014 143 PRO A C 1
ATOM 1839 O O . PRO A 1 143 ? 3.352 -18.827 11.437 1.000 39.744 143 PRO A O 1
ATOM 1850 N N . GLN A 1 144 ? 2.462 -18.651 9.391 1.000 36.691 144 GLN A N 1
ATOM 1851 C CA A GLN A 1 144 ? 3.687 -18.162 8.699 0.500 38.652 144 GLN A CA 1
ATOM 1852 C CA B GLN A 1 144 ? 3.735 -18.189 8.774 0.500 38.158 144 GLN A CA 1
ATOM 1853 C C . GLN A 1 144 ? 3.894 -16.676 9.055 1.000 37.148 144 GLN A C 1
ATOM 1854 O O . GLN A 1 144 ? 5.029 -16.179 8.974 1.000 40.212 144 GLN A O 1
ATOM 1880 N N . LEU A 1 145 ? 2.836 -15.990 9.500 1.000 35.517 145 LEU A N 1
ATOM 1881 C CA . LEU A 1 145 ? 2.879 -14.564 9.957 1.000 35.078 145 LEU A CA 1
ATOM 1882 C C . LEU A 1 145 ? 3.295 -14.490 11.443 1.000 35.089 145 LEU A C 1
ATOM 1883 O O . LEU A 1 145 ? 2.491 -14.199 12.319 1.000 32.786 145 LEU A O 1
ATOM 1899 N N . THR A 1 146 ? 4.558 -14.722 11.659 1.000 35.284 146 THR A N 1
ATOM 1900 C CA . THR A 1 146 ? 5.216 -15.123 12.916 1.000 40.073 146 THR A CA 1
ATOM 1901 C C . THR A 1 146 ? 5.269 -13.967 13.925 1.000 38.231 146 THR A C 1
ATOM 1902 O O . THR A 1 146 ? 5.450 -14.221 15.130 1.000 38.475 146 THR A O 1
ATOM 1913 N N . LYS A 1 147 ? 5.148 -12.730 13.457 1.000 37.364 147 LYS A N 1
ATOM 1914 C CA . LYS A 1 147 ? 5.215 -11.538 14.326 1.000 37.356 147 LYS A CA 1
ATOM 1915 C C . LYS A 1 147 ? 3.816 -11.224 14.830 1.000 33.172 147 LYS A C 1
ATOM 1916 O O . LYS A 1 147 ? 3.698 -10.306 15.586 1.000 34.129 147 LYS A O 1
ATOM 1935 N N . LEU A 1 148 ? 2.785 -11.970 14.449 1.000 32.147 148 LEU A N 1
ATOM 1936 C CA . LEU A 1 148 ? 1.418 -11.596 14.860 1.000 31.454 148 LEU A CA 1
ATOM 1937 C C . LEU A 1 148 ? 1.278 -11.595 16.401 1.000 33.151 148 LEU A C 1
ATOM 1938 O O . LEU A 1 148 ? 1.608 -12.596 17.052 1.000 31.028 148 LEU A O 1
ATOM 1954 N N . THR A 1 149 ? 0.687 -10.508 16.887 1.000 33.494 149 THR A N 1
ATOM 1955 C CA . THR A 1 149 ? 0.351 -10.182 18.278 1.000 35.041 149 THR A CA 1
ATOM 1956 C C . THR A 1 149 ? -1.175 -10.100 18.443 1.000 32.401 149 THR A C 1
ATOM 1957 O O . THR A 1 149 ? -1.673 -10.523 19.472 1.000 28.462 149 THR A O 1
ATOM 1968 N N . CYS A 1 150 ? -1.855 -9.555 17.439 1.000 31.229 150 CYS A N 1
ATOM 1969 C CA . CYS A 1 150 ? -3.316 -9.404 17.339 1.000 33.805 150 CYS A CA 1
ATOM 1970 C C . CYS A 1 150 ? -3.769 -9.957 15.981 1.000 31.995 150 CYS A C 1
ATOM 1971 O O . CYS A 1 150 ? -3.277 -9.461 14.906 1.000 35.066 150 CYS A O 1
ATOM 1979 N N . LEU A 1 151 ? -4.617 -10.976 16.008 1.000 29.412 151 LEU A N 1
ATOM 1980 C CA . LEU A 1 151 ? -5.313 -11.542 14.828 1.000 27.490 151 LEU A CA 1
ATOM 1981 C C . LEU A 1 151 ? -6.832 -11.497 15.081 1.000 27.741 151 LEU A C 1
ATOM 1982 O O . LEU A 1 151 ? -7.331 -12.264 15.875 1.000 25.005 151 LEU A O 1
ATOM 1998 N N . ASP A 1 152 ? -7.509 -10.572 14.422 1.000 29.017 152 ASP A N 1
ATOM 1999 C CA . ASP A 1 152 ? -8.946 -10.298 14.580 1.000 29.329 152 ASP A CA 1
ATOM 2000 C C . ASP A 1 152 ? -9.623 -10.488 13.210 1.000 29.475 152 ASP A C 1
ATOM 2001 O O . ASP A 1 152 ? -9.515 -9.620 12.345 1.000 26.360 152 ASP A O 1
ATOM 2010 N N . LEU A 1 153 ? -10.299 -11.636 13.050 1.000 28.743 153 LEU A N 1
ATOM 2011 C CA . LEU A 1 153 ? -11.182 -11.951 11.922 1.000 28.545 153 LEU A CA 1
ATOM 2012 C C . LEU A 1 153 ? -12.638 -12.001 12.408 1.000 28.129 153 LEU A C 1
ATOM 2013 O O . LEU A 1 153 ? -13.392 -12.875 11.975 1.000 28.308 153 LEU A O 1
ATOM 2029 N N . SER A 1 154 ? -13.044 -11.124 13.308 1.000 28.056 154 SER A N 1
ATOM 2030 C CA . SER A 1 154 ? -14.340 -11.296 14.012 1.000 27.431 154 SER A CA 1
ATOM 2031 C C . SER A 1 154 ? -15.460 -10.632 13.210 1.000 27.774 154 SER A C 1
ATOM 2032 O O . SER A 1 154 ? -15.172 -9.726 12.474 1.000 27.895 154 SER A O 1
ATOM 2040 N N . PHE A 1 155 ? -16.708 -11.032 13.421 1.000 27.754 155 PHE A N 1
ATOM 2041 C CA . PHE A 1 155 ? -17.899 -10.380 12.822 1.000 29.626 155 PHE A CA 1
ATOM 2042 C C . PHE A 1 155 ? -17.752 -10.333 11.290 1.000 28.948 155 PHE A C 1
ATOM 2043 O O . PHE A 1 155 ? -18.122 -9.295 10.672 1.000 27.984 155 PHE A O 1
ATOM 2060 N N . ASN A 1 156 ? -17.425 -11.487 10.715 1.000 26.231 156 ASN A N 1
ATOM 2061 C CA . ASN A 1 156 ? -17.476 -11.721 9.258 1.000 28.359 156 ASN A CA 1
ATOM 2062 C C . ASN A 1 156 ? -18.467 -12.848 8.998 1.000 28.340 156 ASN A C 1
ATOM 2063 O O . ASN A 1 156 ? -19.355 -13.049 9.823 1.000 29.974 156 ASN A O 1
ATOM 2074 N N . LYS A 1 157 ? -18.344 -13.521 7.841 1.000 29.950 157 LYS A N 1
ATOM 2075 C CA . LYS A 1 157 ? -19.115 -1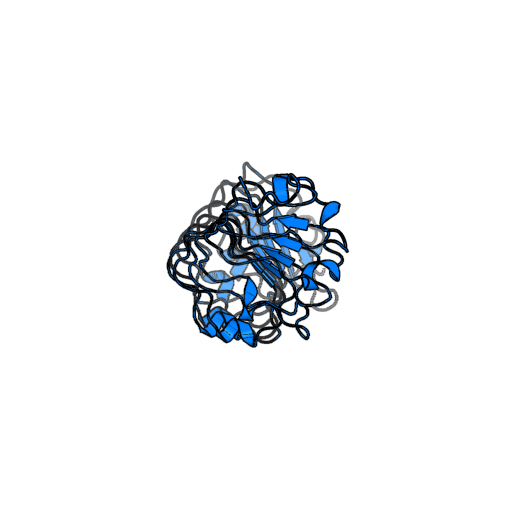4.734 7.479 1.000 29.168 157 LYS A CA 1
ATOM 2076 C C . LYS A 1 157 ? -18.108 -15.850 7.159 1.000 28.807 157 LYS A C 1
ATOM 2077 O O . LYS A 1 157 ? -18.268 -16.547 6.163 1.000 32.125 157 LYS A O 1
ATOM 2096 N N . LEU A 1 158 ? -17.047 -16.005 7.946 1.000 28.221 158 LEU A N 1
ATOM 2097 C CA . LEU A 1 158 ? -16.053 -17.073 7.699 1.000 26.318 158 LEU A CA 1
ATOM 2098 C C . LEU A 1 158 ? -16.673 -18.411 8.021 1.000 26.467 158 LEU A C 1
ATOM 2099 O O . LEU A 1 158 ? -17.489 -18.442 8.917 1.000 26.365 158 LEU A O 1
ATOM 2115 N N . LEU A 1 159 ? -16.227 -19.468 7.332 1.000 27.899 159 LEU A N 1
ATOM 2116 C CA . LEU A 1 159 ? -16.873 -20.794 7.370 1.000 29.665 159 LEU A CA 1
ATOM 2117 C C . LEU A 1 159 ? -15.860 -21.906 7.664 1.000 28.509 159 LEU A C 1
ATOM 2118 O O . LEU A 1 159 ? -14.687 -21.653 7.626 1.000 30.988 159 LEU A O 1
ATOM 2134 N N . GLY A 1 160 ? -16.374 -23.090 7.930 1.000 29.387 160 GLY A N 1
ATOM 2135 C CA . GLY A 1 160 ? -15.609 -24.313 8.157 1.000 31.058 160 GLY A CA 1
ATOM 2136 C C . GLY A 1 160 ? -15.003 -24.342 9.542 1.000 29.627 160 GLY A C 1
ATOM 2137 O O . GLY A 1 160 ? -15.483 -23.641 10.468 1.000 27.641 160 GLY A O 1
ATOM 2141 N N . VAL A 1 161 ? -13.951 -25.132 9.656 1.000 30.106 161 VAL A N 1
ATOM 2142 C CA . VAL A 1 161 ? -13.332 -25.486 10.955 1.000 30.736 161 VAL A CA 1
ATOM 2143 C C . VAL A 1 161 ? -12.212 -24.500 11.277 1.000 29.206 161 VAL A C 1
ATOM 2144 O O . VAL A 1 161 ? -11.754 -23.864 10.393 1.000 31.804 161 VAL A O 1
ATOM 2157 N N . ILE A 1 162 ? -11.859 -24.359 12.536 1.000 29.580 162 ILE A N 1
ATOM 2158 C CA . ILE A 1 162 ? -10.678 -23.573 12.986 1.000 32.800 162 ILE A CA 1
ATOM 2159 C C . ILE A 1 162 ? -9.421 -24.313 12.547 1.000 33.233 162 ILE A C 1
ATOM 2160 O O . ILE A 1 162 ? -9.309 -25.501 12.810 1.000 36.884 162 ILE A O 1
ATOM 2176 N N . PRO A 1 163 ? -8.451 -23.650 11.880 1.000 33.506 163 PRO A N 1
ATOM 2177 C CA . PRO A 1 163 ? -7.157 -24.253 11.571 1.000 33.865 163 PRO A CA 1
ATOM 2178 C C . PRO A 1 163 ? -6.343 -24.524 12.823 1.000 33.314 163 PRO A C 1
ATOM 2179 O O . PRO A 1 163 ? -5.901 -23.614 13.491 1.000 31.129 163 PRO A O 1
ATOM 2190 N N . PRO A 1 164 ? -6.055 -25.784 13.171 1.000 34.370 164 PRO A N 1
ATOM 2191 C CA . PRO A 1 164 ? -5.364 -26.028 14.434 1.000 34.309 164 PRO A CA 1
ATOM 2192 C C . PRO A 1 164 ? -3.976 -25.364 14.448 1.000 33.185 164 PRO A C 1
ATOM 2193 O O . PRO A 1 164 ? -3.563 -25.027 15.499 1.000 32.108 164 PRO A O 1
ATOM 2204 N N . GLN A 1 165 ? -3.303 -25.220 13.302 1.000 32.946 165 GLN A N 1
ATOM 2205 C CA . GLN A 1 165 ? -1.875 -24.817 13.247 1.000 33.903 165 GLN A CA 1
ATOM 2206 C C . GLN A 1 165 ? -1.752 -23.348 13.638 1.000 31.719 165 GLN A C 1
ATOM 2207 O O . GLN A 1 165 ? -0.640 -22.872 13.820 1.000 34.291 165 GLN A O 1
ATOM 2221 N N . LEU A 1 166 ? -2.846 -22.626 13.785 1.000 30.869 166 LEU A N 1
ATOM 2222 C CA . LEU A 1 166 ? -2.787 -21.280 14.397 1.000 32.882 166 LEU A CA 1
ATOM 2223 C C . LEU A 1 166 ? -2.084 -21.321 15.757 1.000 30.494 166 LEU A C 1
ATOM 2224 O O . LEU A 1 166 ? -1.429 -20.347 16.099 1.000 29.338 166 LEU A O 1
ATOM 2240 N N . SER A 1 167 ? -2.300 -22.399 16.485 1.000 29.156 167 SER A N 1
ATOM 2241 C CA . SER A 1 167 ? -1.717 -22.704 17.808 1.000 31.686 167 SER A CA 1
ATOM 2242 C C . SER A 1 167 ? -0.185 -22.579 17.782 1.000 32.696 167 SER A C 1
ATOM 2243 O O . SER A 1 167 ? 0.386 -22.414 18.862 1.000 31.533 167 SER A O 1
ATOM 2251 N N . THR A 1 168 ? 0.464 -22.561 16.621 1.000 31.637 168 THR A N 1
ATOM 2252 C CA . THR A 1 168 ? 1.945 -22.470 16.581 1.000 33.404 168 THR A CA 1
ATOM 2253 C C . THR A 1 168 ? 2.417 -21.015 16.616 1.000 33.307 168 THR A C 1
ATOM 2254 O O . THR A 1 168 ? 3.599 -20.823 16.814 1.000 33.258 168 THR A O 1
ATOM 2265 N N . LEU A 1 169 ? 1.571 -20.010 16.405 1.000 33.113 169 LEU A N 1
ATOM 2266 C CA . LEU A 1 169 ? 2.100 -18.634 16.450 1.000 34.118 169 LEU A CA 1
ATOM 2267 C C . LEU A 1 169 ? 2.740 -18.421 17.819 1.000 37.508 169 LEU A C 1
ATOM 2268 O O . LEU A 1 169 ? 2.145 -18.752 18.868 1.000 38.588 169 LEU A O 1
ATOM 2284 N N . PRO A 1 170 ? 3.965 -17.860 17.866 1.000 36.934 170 PRO A N 1
ATOM 2285 C CA . PRO A 1 170 ? 4.677 -17.752 19.140 1.000 39.427 170 PRO A CA 1
ATOM 2286 C C . PRO A 1 170 ? 4.442 -16.505 20.024 1.000 40.659 170 PRO A C 1
ATOM 2287 O O . PRO A 1 170 ? 4.929 -16.566 21.168 1.000 45.909 170 PRO A O 1
ATOM 2298 N N . ASN A 1 171 ? 3.771 -15.452 19.532 1.000 38.961 171 ASN A N 1
ATOM 2299 C CA . ASN A 1 171 ? 3.727 -14.076 20.124 1.000 38.179 171 ASN A CA 1
ATOM 2300 C C . ASN A 1 171 ? 2.305 -13.494 20.117 1.000 34.082 171 ASN A C 1
ATOM 2301 O O . ASN A 1 171 ? 2.134 -12.264 20.260 1.000 36.381 171 ASN A O 1
ATOM 2312 N N . LEU A 1 172 ? 1.295 -14.293 19.879 1.000 31.473 172 LEU A N 1
ATOM 2313 C CA . LEU A 1 172 ? -0.096 -13.788 19.872 1.000 32.697 172 LEU A CA 1
ATOM 2314 C C . LEU A 1 172 ? -0.535 -13.374 21.292 1.000 32.960 172 LEU A C 1
ATOM 2315 O O . LEU A 1 172 ? -0.319 -14.124 22.211 1.000 32.906 172 LEU A O 1
ATOM 2331 N N . LYS A 1 173 ? -1.150 -12.212 21.448 1.000 32.733 173 LYS A N 1
ATOM 2332 C CA . LYS A 1 173 ? -1.773 -11.763 22.704 1.000 35.678 173 LYS A CA 1
ATOM 2333 C C . LYS A 1 173 ? -3.278 -12.055 22.694 1.000 33.528 173 LYS A C 1
ATOM 2334 O O . LYS A 1 173 ? -3.885 -12.252 23.745 1.000 33.923 173 LYS A O 1
ATOM 2353 N N . ALA A 1 174 ? -3.896 -11.995 21.531 1.000 31.533 174 ALA A N 1
ATOM 2354 C CA . ALA A 1 174 ? -5.350 -12.164 21.425 1.000 31.182 174 ALA A CA 1
ATOM 2355 C C . ALA A 1 174 ? -5.670 -12.746 20.045 1.000 31.087 174 ALA A C 1
ATOM 2356 O O . ALA A 1 174 ? -5.087 -12.260 19.066 1.000 31.334 174 ALA A O 1
ATOM 2363 N N . LEU A 1 175 ? -6.576 -13.723 20.033 1.000 29.950 175 LEU A N 1
ATOM 2364 C CA . LEU A 1 175 ? -7.263 -14.271 18.855 1.000 28.801 175 LEU A CA 1
ATOM 2365 C C . LEU A 1 175 ? -8.777 -14.078 18.982 1.000 27.886 175 LEU A C 1
ATOM 2366 O O . LEU A 1 175 ? -9.398 -14.587 19.943 1.000 26.895 175 LEU A O 1
ATOM 2382 N N . HIS A 1 176 ? -9.332 -13.385 18.002 1.000 27.863 176 HIS A N 1
ATOM 2383 C CA . HIS A 1 176 ? -10.766 -13.076 17.819 1.000 28.278 176 HIS A CA 1
ATOM 2384 C C . HIS A 1 176 ? -11.306 -13.758 16.571 1.000 26.616 176 HIS A C 1
ATOM 2385 O O . HIS A 1 176 ? -11.013 -13.288 15.459 1.000 30.294 176 HIS A O 1
ATOM 2400 N N . LEU A 1 177 ? -12.049 -14.834 16.729 1.000 25.831 177 LEU A N 1
ATOM 2401 C CA . LEU A 1 177 ? -12.735 -15.532 15.628 1.000 25.216 177 LEU A CA 1
ATOM 2402 C C . LEU A 1 177 ? -14.240 -15.470 15.852 1.000 25.714 177 LEU A C 1
ATOM 2403 O O . LEU A 1 177 ? -14.982 -16.158 15.102 1.000 24.560 177 LEU A O 1
ATOM 2419 N N . GLU A 1 178 ? -14.664 -14.643 16.803 1.000 26.991 178 GLU A N 1
ATOM 2420 C CA . GLU A 1 178 ? -16.083 -14.549 17.240 1.000 29.003 178 GLU A CA 1
ATOM 2421 C C . GLU A 1 178 ? -16.958 -14.039 16.091 1.000 26.090 178 GLU A C 1
ATOM 2422 O O . GLU A 1 178 ? -16.476 -13.278 15.309 1.000 29.240 178 GLU A O 1
ATOM 2434 N N . ARG A 1 179 ? -18.214 -14.480 16.054 1.000 26.173 179 ARG A N 1
ATOM 2435 C CA . ARG A 1 179 ? -19.324 -13.978 15.212 1.000 26.882 179 ARG A CA 1
ATOM 2436 C C . ARG A 1 179 ? -19.014 -14.218 13.735 1.000 26.358 179 ARG A C 1
ATOM 2437 O O . ARG A 1 179 ? -18.982 -13.260 12.953 1.000 25.678 179 ARG A O 1
ATOM 2458 N N . ASN A 1 180 ? -18.775 -15.458 13.408 1.000 25.722 180 ASN A N 1
ATOM 2459 C CA . ASN A 1 180 ? -18.555 -15.939 12.029 1.000 27.443 180 ASN A CA 1
ATOM 2460 C C . ASN A 1 180 ? -19.578 -17.056 11.896 1.000 28.507 180 ASN A C 1
ATOM 2461 O O . ASN A 1 180 ? -20.491 -17.054 12.715 1.000 28.661 180 ASN A O 1
ATOM 2472 N N . GLU A 1 181 ? -19.293 -18.049 11.052 1.000 30.911 181 GLU A N 1
ATOM 2473 C CA . GLU A 1 181 ? -20.125 -19.257 10.842 1.000 32.008 181 GLU A CA 1
ATOM 2474 C C . GLU A 1 181 ? -19.225 -20.492 10.917 1.000 30.086 181 GLU A C 1
ATOM 2475 O O . GLU A 1 181 ? -19.345 -21.326 10.049 1.000 32.350 181 GLU A O 1
ATOM 2487 N N . LEU A 1 182 ? -18.311 -20.553 11.883 1.000 27.416 182 LEU A N 1
ATOM 2488 C CA . LEU A 1 182 ? -17.371 -21.678 12.056 1.000 27.665 182 LEU A CA 1
ATOM 2489 C C . LEU A 1 182 ? -18.084 -22.873 12.693 1.000 30.574 182 LEU A C 1
ATOM 2490 O O . LEU A 1 182 ? -18.942 -22.674 13.575 1.000 30.887 182 LEU A O 1
ATOM 2506 N N . THR A 1 183 ? -17.777 -24.070 12.229 1.000 29.718 183 THR A N 1
ATOM 2507 C CA . THR A 1 183 ? -18.362 -25.325 12.712 1.000 31.720 183 THR A CA 1
ATOM 2508 C C . THR A 1 183 ? -17.246 -26.260 13.200 1.000 31.534 183 THR A C 1
ATOM 2509 O O . THR A 1 183 ? -16.061 -25.901 13.123 1.000 30.475 183 THR A O 1
ATOM 2520 N N . GLY A 1 184 ? -17.608 -27.476 13.609 1.000 32.145 184 GLY A N 1
ATOM 2521 C CA . GLY A 1 184 ? -16.602 -28.426 14.103 1.000 33.393 184 GLY A CA 1
ATOM 2522 C C . GLY A 1 184 ? -16.192 -28.103 15.538 1.000 31.446 184 GLY A C 1
ATOM 2523 O O . GLY A 1 184 ? -16.829 -27.306 16.175 1.000 31.096 184 GLY A O 1
ATOM 2527 N N . GLU A 1 185 ? -15.104 -28.678 15.972 1.000 33.193 185 GLU A N 1
ATOM 2528 C CA . GLU A 1 185 ? -14.631 -28.737 17.357 1.000 35.534 185 GLU A CA 1
ATOM 2529 C C . GLU A 1 185 ? -13.518 -27.708 17.494 1.000 34.257 185 GLU A C 1
ATOM 2530 O O . GLU A 1 185 ? -13.014 -27.232 16.466 1.000 32.710 185 GLU A O 1
ATOM 2542 N N . ILE A 1 186 ? -13.200 -27.370 18.733 1.000 30.807 186 ILE A N 1
ATOM 2543 C CA . ILE A 1 186 ? -11.950 -26.697 19.147 1.000 31.153 186 ILE A CA 1
ATOM 2544 C C . ILE A 1 186 ? -10.856 -27.756 19.030 1.000 31.247 186 ILE A C 1
ATOM 2545 O O . ILE A 1 186 ? -10.960 -28.834 19.571 1.000 31.057 186 ILE A O 1
ATOM 2561 N N . PRO A 1 187 ? -9.833 -27.491 18.207 1.000 31.568 187 PRO A N 1
ATOM 2562 C CA . PRO A 1 187 ? -8.715 -28.399 18.069 1.000 34.673 187 PRO A CA 1
ATOM 2563 C C . PRO A 1 187 ? -8.044 -28.571 19.435 1.000 35.904 187 PRO A C 1
ATOM 2564 O O . PRO A 1 187 ? -7.824 -27.601 20.165 1.000 37.269 187 PRO A O 1
ATOM 2575 N N . ASP A 1 188 ? -7.776 -29.809 19.777 1.000 39.607 188 ASP A N 1
ATOM 2576 C CA . ASP A 1 188 ? -6.939 -30.178 20.945 1.000 43.709 188 ASP A CA 1
ATOM 2577 C C . ASP A 1 188 ? -5.798 -29.179 21.120 1.000 41.721 188 ASP A C 1
ATOM 2578 O O . ASP A 1 188 ? -5.591 -28.749 22.258 1.000 39.942 188 ASP A O 1
ATOM 2587 N N . ILE A 1 189 ? -5.055 -28.840 20.062 1.000 38.728 189 ILE A N 1
ATOM 2588 C CA . ILE A 1 189 ? -3.782 -28.086 20.235 1.000 37.913 189 ILE A CA 1
ATOM 2589 C C . ILE A 1 189 ? -4.074 -26.601 20.482 1.000 36.142 189 ILE A C 1
ATOM 2590 O O . ILE A 1 189 ? -3.133 -25.854 20.832 1.000 33.837 189 ILE A O 1
ATOM 2606 N N . PHE A 1 190 ? -5.337 -26.157 20.453 1.000 33.459 190 PHE A N 1
ATOM 2607 C CA . PHE A 1 190 ? -5.635 -24.724 20.728 1.000 32.094 190 PHE A CA 1
ATOM 2608 C C . PHE A 1 190 ? -5.340 -24.411 22.200 1.000 32.148 190 PHE A C 1
ATOM 2609 O O . PHE A 1 190 ? -5.258 -23.264 22.504 1.000 33.296 190 PHE A O 1
ATOM 2626 N N . GLY A 1 191 ? -5.125 -25.417 23.055 1.000 33.636 191 GLY A N 1
ATOM 2627 C CA . GLY A 1 191 ? -4.664 -25.229 24.432 1.000 36.147 191 GLY A CA 1
ATOM 2628 C C . GLY A 1 191 ? -3.185 -24.927 24.578 1.000 37.706 191 GLY A C 1
ATOM 2629 O O . GLY A 1 191 ? -2.774 -24.599 25.718 1.000 38.938 191 GLY A O 1
ATOM 2633 N N . ASN A 1 192 ? -2.422 -24.922 23.479 1.000 38.397 192 ASN A N 1
ATOM 2634 C CA . ASN A 1 192 ? -0.937 -24.949 23.493 1.000 37.836 192 ASN A CA 1
ATOM 2635 C C . ASN A 1 192 ? -0.318 -23.726 22.840 1.000 37.020 192 ASN A C 1
ATOM 2636 O O . ASN A 1 192 ? 0.881 -23.691 22.701 1.000 37.343 192 ASN A O 1
ATOM 2647 N N . PHE A 1 193 ? -1.095 -22.708 22.539 1.000 37.223 193 PHE A N 1
ATOM 2648 C CA . PHE A 1 193 ? -0.533 -21.388 22.179 1.000 35.401 193 PHE A CA 1
ATOM 2649 C C . PHE A 1 193 ? 0.546 -20.949 23.195 1.000 38.321 193 PHE A C 1
ATOM 2650 O O . PHE A 1 193 ? 0.191 -20.787 24.390 1.000 37.288 193 PHE A O 1
ATOM 2667 N N . ALA A 1 194 ? 1.794 -20.685 22.759 1.000 38.787 194 ALA A N 1
ATOM 2668 C CA . ALA A 1 194 ? 2.858 -20.129 23.630 1.000 39.967 194 ALA A CA 1
ATOM 2669 C C . ALA A 1 194 ? 2.336 -18.809 24.204 1.000 39.830 194 ALA A C 1
ATOM 2670 O O . ALA A 1 194 ? 1.778 -17.998 23.422 1.000 37.250 194 ALA A O 1
ATOM 2677 N N . GLY A 1 195 ? 2.458 -18.603 25.515 1.000 40.636 195 GLY A N 1
ATOM 2678 C CA . GLY A 1 195 ? 2.063 -17.317 26.125 1.000 40.679 195 GLY A CA 1
ATOM 2679 C C . GLY A 1 195 ? 0.550 -17.171 26.333 1.000 39.922 195 GLY A C 1
ATOM 2680 O O . GLY A 1 195 ? 0.137 -16.190 26.988 1.000 40.203 195 GLY A O 1
ATOM 2684 N N . SER A 1 196 ? -0.278 -18.145 25.969 1.000 38.010 196 SER A N 1
ATOM 2685 C CA . SER A 1 196 ? -1.664 -18.196 26.502 1.000 36.924 196 SER A CA 1
ATOM 2686 C C . SER A 1 196 ? -2.376 -16.887 26.169 1.000 36.406 196 SER A C 1
ATOM 2687 O O . SER A 1 196 ? -2.784 -16.161 27.074 1.000 34.975 196 SER A O 1
ATOM 2695 N N . PRO A 1 197 ? -2.648 -16.607 24.882 1.000 33.957 197 PRO A N 1
ATOM 2696 C CA . PRO A 1 197 ? -3.350 -15.401 24.485 1.000 33.387 197 PRO A CA 1
ATOM 2697 C C . PRO A 1 197 ? -4.822 -15.534 24.852 1.000 30.580 197 PRO A C 1
ATOM 2698 O O . PRO A 1 197 ? -5.295 -16.641 25.048 1.000 29.318 197 PRO A O 1
ATOM 2709 N N . ASP A 1 198 ? -5.503 -14.412 24.894 1.000 29.707 198 ASP A N 1
ATOM 2710 C CA . ASP A 1 198 ? -6.974 -14.406 25.063 1.000 29.520 198 ASP A CA 1
ATOM 2711 C C . ASP A 1 198 ? -7.592 -14.959 23.792 1.000 28.293 198 ASP A C 1
ATOM 2712 O O . ASP A 1 198 ? -7.125 -14.585 22.691 1.000 28.557 198 ASP A O 1
ATOM 2721 N N . ILE A 1 199 ? -8.634 -15.757 23.943 1.000 27.286 199 ILE A N 1
ATOM 2722 C CA . ILE A 1 199 ? -9.333 -16.355 22.787 1.000 26.723 199 ILE A CA 1
ATOM 2723 C C . ILE A 1 199 ? -10.825 -16.078 22.837 1.000 27.708 199 ILE A C 1
ATOM 2724 O O . ILE A 1 199 ? -11.492 -16.336 23.887 1.000 29.875 199 ILE A O 1
ATOM 2740 N N . TYR A 1 200 ? -11.333 -15.567 21.731 1.000 28.458 200 TYR A N 1
ATOM 2741 C CA . TYR A 1 200 ? -12.753 -15.232 21.528 1.000 28.070 200 TYR A CA 1
ATOM 2742 C C . TYR A 1 200 ? -13.243 -16.030 20.349 1.000 27.366 200 TYR A C 1
ATOM 2743 O O . TYR A 1 200 ? -12.721 -15.759 19.254 1.000 29.939 200 TYR A O 1
ATOM 2761 N N . LEU A 1 201 ? -14.091 -17.034 20.612 1.000 26.140 201 LEU A N 1
ATOM 2762 C CA . LEU A 1 201 ? -14.724 -17.946 19.622 1.000 26.747 201 LEU A CA 1
ATOM 2763 C C . LEU A 1 201 ? -16.254 -17.808 19.646 1.000 26.064 201 LEU A C 1
ATOM 2764 O O . LEU A 1 201 ? -16.918 -18.567 18.994 1.000 31.276 201 LEU A O 1
ATOM 2780 N N . SER A 1 202 ? -16.800 -16.876 20.398 1.000 27.351 202 SER A N 1
ATOM 2781 C CA . SER A 1 202 ? -18.234 -16.823 20.733 1.000 28.617 202 SER A CA 1
ATOM 2782 C C . SER A 1 202 ? -19.050 -16.561 19.464 1.000 28.419 202 SER A C 1
ATOM 2783 O O . SER A 1 202 ? -18.481 -15.967 18.485 1.000 28.383 202 SER A O 1
ATOM 2791 N N . HIS A 1 203 ? -20.296 -17.028 19.482 1.000 28.290 203 HIS A N 1
ATOM 2792 C CA . HIS A 1 203 ? -21.360 -16.789 18.475 1.000 30.649 203 HIS A CA 1
ATOM 2793 C C . HIS A 1 203 ? -20.903 -17.413 17.139 1.000 29.395 203 HIS A C 1
ATOM 2794 O O . HIS A 1 203 ? -20.963 -16.756 16.122 1.000 30.610 203 HIS A O 1
ATOM 2809 N N . ASN A 1 204 ? -20.433 -18.658 17.179 1.000 28.287 204 ASN A N 1
ATOM 2810 C CA . ASN A 1 204 ? -20.199 -19.536 15.999 1.000 28.901 204 ASN A CA 1
ATOM 2811 C C . ASN A 1 204 ? -21.123 -20.755 16.167 1.000 28.644 204 ASN A C 1
ATOM 2812 O O . ASN A 1 204 ? -22.140 -20.603 16.842 1.000 29.735 204 ASN A O 1
ATOM 2823 N N . GLN A 1 205 ? -20.801 -21.923 15.608 1.000 30.094 205 GLN A N 1
ATOM 2824 C CA . GLN A 1 205 ? -21.628 -23.161 15.749 1.000 33.360 205 GLN A CA 1
ATOM 2825 C C . GLN A 1 205 ? -20.670 -24.297 16.114 1.000 30.245 205 GLN A C 1
ATOM 2826 O O . GLN A 1 205 ? -20.822 -25.347 15.623 1.000 31.927 205 GLN A O 1
ATOM 2840 N N . LEU A 1 206 ? -19.718 -24.043 17.005 1.000 30.133 206 LEU A N 1
ATOM 2841 C CA . LEU A 1 206 ? -18.720 -25.036 17.493 1.000 29.076 206 LEU A CA 1
ATOM 2842 C C . LEU A 1 206 ? -19.409 -26.055 18.379 1.000 29.664 206 LEU A C 1
ATOM 2843 O O . LEU A 1 206 ? -20.263 -25.647 19.194 1.000 33.125 206 LEU A O 1
ATOM 2859 N N . THR A 1 207 ? -18.972 -27.296 18.278 1.000 29.820 207 THR A N 1
ATOM 2860 C CA . THR A 1 207 ? -19.541 -28.476 18.967 1.000 32.157 207 THR A CA 1
ATOM 2861 C C . THR A 1 207 ? -18.425 -29.188 19.760 1.000 31.301 207 THR A C 1
ATOM 2862 O O . THR A 1 207 ? -17.268 -28.781 19.663 1.000 31.525 207 THR A O 1
ATOM 2873 N N . GLY A 1 208 ? -18.770 -30.256 20.468 1.000 31.041 208 GLY A N 1
ATOM 2874 C CA . GLY A 1 208 ? -17.828 -31.059 21.262 1.000 31.250 208 GLY A CA 1
ATOM 2875 C C . GLY A 1 208 ? -17.445 -30.361 22.554 1.000 29.217 208 GLY A C 1
ATOM 2876 O O . GLY A 1 208 ? -18.210 -29.576 23.028 1.000 28.106 208 GLY A O 1
ATOM 2880 N N . PHE A 1 209 ? -16.273 -30.707 23.088 1.000 29.915 209 PHE A N 1
ATOM 2881 C CA . PHE A 1 209 ? -15.830 -30.429 24.466 1.000 28.828 209 PHE A CA 1
ATOM 2882 C C . PHE A 1 209 ? -14.779 -29.330 24.359 1.000 30.287 209 PHE A C 1
ATOM 2883 O O . PHE A 1 209 ? -14.223 -29.159 23.258 1.000 29.243 209 PHE A O 1
ATOM 2900 N N . VAL A 1 210 ? -14.567 -28.575 25.427 1.000 29.637 210 VAL A N 1
ATOM 2901 C CA . VAL A 1 210 ? -13.344 -27.758 25.562 1.000 30.575 210 VAL A CA 1
ATOM 2902 C C . VAL A 1 210 ? -12.199 -28.716 25.818 1.000 31.273 210 VAL A C 1
ATOM 2903 O O . VAL A 1 210 ? -12.242 -29.515 26.740 1.000 32.548 210 VAL A O 1
ATOM 2916 N N . PRO A 1 211 ? -11.144 -28.701 24.973 1.000 33.568 211 PRO A N 1
ATOM 2917 C CA . PRO A 1 211 ? -9.989 -29.589 25.160 1.000 33.891 211 PRO A CA 1
ATOM 2918 C C . PRO A 1 211 ? -9.327 -29.448 26.541 1.000 34.624 211 PRO A C 1
ATOM 2919 O O . PRO A 1 211 ? -9.086 -28.333 26.9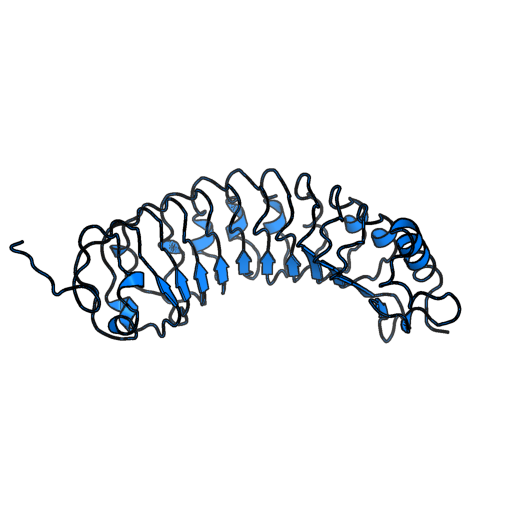25 1.000 34.856 211 PRO A O 1
ATOM 2930 N N . LYS A 1 212 ? -8.992 -30.551 27.188 1.000 37.657 212 LYS A N 1
ATOM 2931 C CA . LYS A 1 212 ? -8.317 -30.602 28.512 1.000 42.673 212 LYS A CA 1
ATOM 2932 C C . LYS A 1 212 ? -6.924 -29.978 28.445 1.000 41.103 212 LYS A C 1
ATOM 2933 O O . LYS A 1 212 ? -6.422 -29.591 29.506 1.000 40.872 212 LYS A O 1
ATOM 2952 N N . THR A 1 213 ? -6.306 -29.879 27.279 1.000 38.609 213 THR A N 1
ATOM 2953 C CA . THR A 1 213 ? -5.055 -29.089 27.128 1.000 40.506 213 THR A CA 1
ATOM 2954 C C . THR A 1 213 ? -5.260 -27.668 27.692 1.000 38.122 213 THR A C 1
ATOM 2955 O O . THR A 1 213 ? -4.245 -27.042 28.042 1.000 38.630 213 THR A O 1
ATOM 2966 N N . PHE A 1 214 ? -6.490 -27.168 27.825 1.000 35.902 214 PHE A N 1
ATOM 2967 C CA . PHE A 1 214 ? -6.727 -25.780 28.317 1.000 35.012 214 PHE A CA 1
ATOM 2968 C C . PHE A 1 214 ? -6.447 -25.704 29.816 1.000 34.438 214 PHE A C 1
ATOM 2969 O O . PHE A 1 214 ? -6.228 -24.604 30.298 1.000 36.220 214 PHE A O 1
ATOM 2986 N N . ALA A 1 215 ? -6.363 -26.838 30.508 1.000 35.523 215 ALA A N 1
ATOM 2987 C CA . ALA A 1 215 ? -5.948 -26.934 31.940 1.000 36.495 215 ALA A CA 1
ATOM 2988 C C . ALA A 1 215 ? -4.539 -26.338 32.122 1.000 39.358 215 ALA A C 1
ATOM 2989 O O . ALA A 1 215 ? -4.298 -25.740 33.152 1.000 38.490 215 ALA A O 1
ATOM 2996 N N . ARG A 1 216 ? -3.667 -26.482 31.127 1.000 42.405 216 ARG A N 1
ATOM 2997 C CA . ARG A 1 216 ? -2.246 -26.064 31.211 1.000 49.143 216 ARG A CA 1
ATOM 2998 C C . ARG A 1 216 ? -2.102 -24.637 30.679 1.000 45.462 216 ARG A C 1
ATOM 2999 O O . ARG A 1 216 ? -1.065 -24.064 30.906 1.000 49.306 216 ARG A O 1
ATOM 3020 N N . ALA A 1 217 ? -3.088 -24.111 29.963 1.000 42.184 217 ALA A N 1
ATOM 3021 C CA . ALA A 1 217 ? -3.076 -22.734 29.420 1.000 41.030 217 ALA A CA 1
ATOM 3022 C C . ALA A 1 217 ? -3.404 -21.772 30.562 1.000 40.729 217 ALA A C 1
ATOM 3023 O O . ALA A 1 217 ? -4.216 -22.144 31.410 1.000 39.151 217 ALA A O 1
ATOM 3030 N N . ASP A 1 218 ? -2.856 -20.556 30.531 1.000 39.065 218 ASP A N 1
ATOM 3031 C CA . ASP A 1 218 ? -3.120 -19.521 31.561 1.000 36.496 218 ASP A CA 1
ATOM 3032 C C . ASP A 1 218 ? -3.609 -18.242 30.897 1.000 33.775 218 ASP A C 1
ATOM 3033 O O . ASP A 1 218 ? -2.938 -17.218 31.000 1.000 33.737 218 ASP A O 1
ATOM 3042 N N . PRO A 1 219 ? -4.768 -18.227 30.192 1.000 31.193 219 PRO A N 1
ATOM 3043 C CA . PRO A 1 219 ? -5.216 -17.016 29.530 1.000 30.482 219 PRO A CA 1
ATOM 3044 C C . PRO A 1 219 ? -5.817 -16.038 30.557 1.000 31.407 219 PRO A C 1
ATOM 3045 O O . PRO A 1 219 ? -6.261 -16.413 31.630 1.000 30.775 219 PRO A O 1
ATOM 3056 N N . ILE A 1 220 ? -5.869 -14.776 30.181 1.000 30.868 220 ILE A N 1
ATOM 3057 C CA . ILE A 1 220 ? -6.564 -13.751 30.984 1.000 31.768 220 ILE A CA 1
ATOM 3058 C C . ILE A 1 220 ? -8.046 -13.742 30.620 1.000 30.366 220 ILE A C 1
ATOM 3059 O O . ILE A 1 220 ? -8.830 -13.528 31.537 1.000 29.611 220 ILE A O 1
ATOM 3075 N N . ARG A 1 221 ? -8.421 -13.889 29.345 1.000 28.744 221 ARG A N 1
ATOM 3076 C CA . ARG A 1 221 ? -9.843 -13.871 28.965 1.000 27.498 221 ARG A CA 1
ATOM 3077 C C . ARG A 1 221 ? -10.147 -15.013 28.006 1.000 27.087 221 ARG A C 1
ATOM 3078 O O . ARG A 1 221 ? -9.388 -15.236 27.032 1.000 27.990 221 ARG A O 1
ATOM 3099 N N . LEU A 1 222 ? -11.281 -15.638 28.228 1.000 26.491 222 LEU A N 1
ATOM 3100 C CA . LEU A 1 222 ? -11.889 -16.618 27.300 1.000 27.176 222 LEU A CA 1
ATOM 3101 C C . LEU A 1 222 ? -13.354 -16.276 27.146 1.000 27.076 222 LEU A C 1
ATOM 3102 O O . LEU A 1 222 ? -14.045 -16.154 28.171 1.000 26.017 222 LEU A O 1
ATOM 3118 N N . ASP A 1 223 ? -13.799 -16.232 25.899 1.000 27.872 223 ASP A N 1
ATOM 3119 C CA . ASP A 1 223 ? -15.223 -16.025 25.529 1.000 27.731 223 ASP A CA 1
ATOM 3120 C C . ASP A 1 223 ? -15.552 -17.048 24.459 1.000 25.761 223 ASP A C 1
ATOM 3121 O O . ASP A 1 223 ? -15.157 -16.800 23.269 1.000 23.772 223 ASP A O 1
ATOM 3130 N N . PHE A 1 224 ? -16.242 -18.118 24.867 1.000 23.498 224 PHE A N 1
ATOM 3131 C CA . PHE A 1 224 ? -16.698 -19.244 24.003 1.000 25.248 224 PHE A CA 1
ATOM 3132 C C . PHE A 1 224 ? -18.230 -19.275 23.972 1.000 24.301 224 PHE A C 1
ATOM 3133 O O . PHE A 1 224 ? -18.815 -20.304 23.648 1.000 24.560 224 PHE A O 1
ATOM 3150 N N . SER A 1 225 ? -18.861 -18.173 24.341 1.000 22.356 225 SER A N 1
ATOM 3151 C CA . SER A 1 225 ? -20.321 -18.152 24.556 1.000 24.023 225 SER A CA 1
ATOM 3152 C C . SER A 1 225 ? -21.008 -18.258 23.184 1.000 24.465 225 SER A C 1
ATOM 3153 O O . SER A 1 225 ? -20.332 -18.010 22.137 1.000 24.708 225 SER A O 1
ATOM 3161 N N . GLY A 1 226 ? -22.280 -18.616 23.222 1.000 25.112 226 GLY A N 1
ATOM 3162 C CA . GLY A 1 226 ? -23.207 -18.850 22.101 1.000 26.092 226 GLY A CA 1
ATOM 3163 C C . GLY A 1 226 ? -22.667 -19.871 21.121 1.000 26.460 226 GLY A C 1
ATOM 3164 O O . GLY A 1 226 ? -22.693 -19.618 19.950 1.000 30.889 226 GLY A O 1
ATOM 3168 N N . ASN A 1 227 ? -22.155 -20.988 21.566 1.000 25.982 227 ASN A N 1
ATOM 3169 C CA . ASN A 1 227 ? -21.787 -22.084 20.646 1.000 26.512 227 ASN A CA 1
ATOM 3170 C C . ASN A 1 227 ? -22.700 -23.229 21.038 1.000 27.477 227 ASN A C 1
ATOM 3171 O O . ASN A 1 227 ? -23.715 -22.970 21.645 1.000 31.325 227 ASN A O 1
ATOM 3182 N N . ARG A 1 228 ? -22.341 -24.436 20.687 1.000 29.676 228 ARG A N 1
ATOM 3183 C CA . ARG A 1 228 ? -23.064 -25.665 21.076 1.000 32.361 228 ARG A CA 1
ATOM 3184 C C . ARG A 1 228 ? -22.061 -26.532 21.873 1.000 29.457 228 ARG A C 1
ATOM 3185 O O . ARG A 1 228 ? -22.074 -27.703 21.706 1.000 27.789 228 ARG A O 1
ATOM 3206 N N . LEU A 1 229 ? -21.223 -25.952 22.738 1.000 28.433 229 LEU A N 1
ATOM 3207 C CA . LEU A 1 229 ? -20.217 -26.763 23.480 1.000 28.938 229 LEU A CA 1
ATOM 3208 C C . LEU A 1 229 ? -20.853 -27.551 24.629 1.000 30.277 229 LEU A C 1
ATOM 3209 O O . LEU A 1 229 ? -21.796 -27.051 25.269 1.000 28.061 229 LEU A O 1
ATOM 3225 N N . GLU A 1 230 ? -20.278 -28.713 24.893 1.000 30.786 230 GLU A N 1
ATOM 3226 C CA . GLU A 1 230 ? -20.798 -29.693 25.849 1.000 33.804 230 GLU A CA 1
ATOM 3227 C C . GLU A 1 230 ? -19.726 -29.968 26.894 1.000 33.816 230 GLU A C 1
ATOM 3228 O O . GLU A 1 230 ? -18.588 -29.565 26.703 1.000 34.382 230 GLU A O 1
ATOM 3240 N N . GLY A 1 231 ? -20.128 -30.711 27.921 1.000 36.704 231 GLY A N 1
ATOM 3241 C CA . GLY A 1 231 ? -19.240 -31.312 28.920 1.000 36.119 231 GLY A CA 1
ATOM 3242 C C . GLY A 1 231 ? -18.733 -30.258 29.863 1.000 34.993 231 GLY A C 1
ATOM 3243 O O . GLY A 1 231 ? -19.453 -29.319 30.119 1.000 33.234 231 GLY A O 1
ATOM 3247 N N . ASP A 1 232 ? -17.509 -30.434 30.323 1.000 35.390 232 ASP A N 1
ATOM 3248 C CA . ASP A 1 232 ? -16.953 -29.850 31.553 1.000 35.075 232 ASP A CA 1
ATOM 3249 C C . ASP A 1 232 ? -16.009 -28.708 31.202 1.000 32.958 232 ASP A C 1
ATOM 3250 O O . ASP A 1 232 ? -15.320 -28.794 30.163 1.000 32.833 232 ASP A O 1
ATOM 3259 N N . ILE A 1 233 ? -15.894 -27.716 32.087 1.000 32.332 233 ILE A N 1
ATOM 3260 C CA . ILE A 1 233 ? -14.813 -26.694 32.031 1.000 31.501 233 ILE A CA 1
ATOM 3261 C C . ILE A 1 233 ? -14.181 -26.456 33.396 1.000 30.666 233 ILE A C 1
ATOM 3262 O O . ILE A 1 233 ? -13.574 -25.382 33.574 1.000 29.354 233 ILE A O 1
ATOM 3278 N N . SER A 1 234 ? -14.282 -27.412 34.316 1.000 31.300 234 SER A N 1
ATOM 3279 C CA . SER A 1 234 ? -13.844 -27.211 35.720 1.000 34.097 234 SER A CA 1
ATOM 3280 C C . SER A 1 234 ? -12.326 -26.991 35.771 1.000 34.818 234 SER A C 1
ATOM 3281 O O . SER A 1 234 ? -11.885 -26.244 36.621 1.000 36.801 234 SER A O 1
ATOM 3289 N N . PHE A 1 235 ? -11.591 -27.506 34.787 1.000 35.007 235 PHE A N 1
ATOM 3290 C CA . PHE A 1 235 ? -10.112 -27.461 34.685 1.000 35.264 235 PHE A CA 1
ATOM 3291 C C . PHE A 1 235 ? -9.652 -26.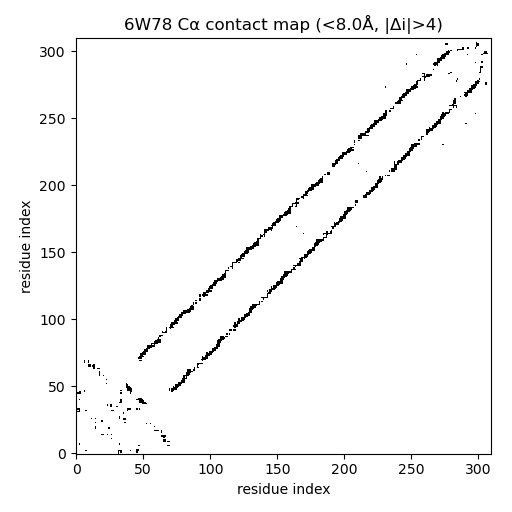077 34.231 1.000 33.716 235 PHE A C 1
ATOM 3292 O O . PHE A 1 235 ? -8.465 -25.803 34.184 1.000 36.057 235 PHE A O 1
ATOM 3309 N N . LEU A 1 236 ? -10.568 -25.177 33.920 1.000 33.735 236 LEU A N 1
ATOM 3310 C CA . LEU A 1 236 ? -10.210 -23.775 33.570 1.000 30.681 236 LEU A CA 1
ATOM 3311 C C . LEU A 1 236 ? -10.001 -22.888 34.807 1.000 32.566 236 LEU A C 1
ATOM 3312 O O . LEU A 1 236 ? -9.447 -21.768 34.661 1.000 32.042 236 LEU A O 1
ATOM 3328 N N . PHE A 1 237 ? -10.502 -23.314 35.960 1.000 31.932 237 PHE A N 1
ATOM 3329 C CA . PHE A 1 237 ? -10.489 -22.554 37.222 1.000 35.876 237 PHE A CA 1
ATOM 3330 C C . PHE A 1 237 ? -9.252 -22.976 38.020 1.000 41.570 237 PHE A C 1
ATOM 3331 O O . PHE A 1 237 ? -8.270 -23.568 37.529 1.000 48.341 237 PHE A O 1
ATOM 3348 N N . GLY A 1 238 ? -9.241 -22.710 39.296 1.000 44.462 238 GLY A N 1
ATOM 3349 C CA . GLY A 1 238 ? -8.043 -23.168 40.017 1.000 47.575 238 GLY A CA 1
ATOM 3350 C C . GLY A 1 238 ? -7.151 -21.997 40.373 1.000 45.383 238 GLY A C 1
ATOM 3351 O O . GLY A 1 238 ? -6.913 -21.092 39.577 1.000 41.600 238 GLY A O 1
ATOM 3355 N N . PRO A 1 239 ? -6.575 -22.092 41.579 1.000 44.787 239 PRO A N 1
ATOM 3356 C CA . PRO A 1 239 ? -6.030 -20.940 42.292 1.000 44.958 239 PRO A CA 1
ATOM 3357 C C . PRO A 1 239 ? -4.777 -20.257 41.752 1.000 45.154 239 PRO A C 1
ATOM 3358 O O . PRO A 1 239 ? -4.591 -19.164 42.112 1.000 46.542 239 PRO A O 1
ATOM 3369 N N . LYS A 1 240 ? -3.976 -20.887 40.901 1.000 45.647 240 LYS A N 1
ATOM 3370 C CA . LYS A 1 240 ? -2.760 -20.225 40.369 1.000 46.886 240 LYS A CA 1
ATOM 3371 C C . LYS A 1 240 ? -2.999 -19.641 38.973 1.000 43.691 240 LYS A C 1
ATOM 3372 O O . LYS A 1 240 ? -2.030 -19.125 38.393 1.000 44.124 240 LYS A O 1
ATOM 3391 N N . LYS A 1 241 ? -4.223 -19.705 38.434 1.000 41.391 241 LYS A N 1
ATOM 3392 C CA . LYS A 1 241 ? -4.510 -19.186 37.077 1.000 39.529 241 LYS A CA 1
ATOM 3393 C C . LYS A 1 241 ? -4.703 -17.650 37.142 1.000 38.375 241 LYS A C 1
ATOM 3394 O O . LYS A 1 241 ? -5.151 -17.122 38.178 1.000 35.623 241 LYS A O 1
ATOM 3413 N N . ARG A 1 242 ? -4.418 -16.933 36.047 1.000 36.579 242 ARG A N 1
ATOM 3414 C CA . ARG A 1 242 ? -4.496 -15.453 35.989 1.000 36.603 242 ARG A CA 1
ATOM 3415 C C . ARG A 1 242 ? -5.806 -15.044 35.321 1.000 33.484 242 ARG A C 1
ATOM 3416 O O . ARG A 1 242 ? -6.004 -13.880 35.097 1.000 31.914 242 ARG A O 1
ATOM 3437 N N . LEU A 1 243 ? -6.701 -15.978 35.066 1.000 32.150 243 LEU A N 1
ATOM 3438 C CA . LEU A 1 243 ? -8.017 -15.680 34.446 1.000 32.272 243 LEU A CA 1
ATOM 3439 C C . LEU A 1 243 ? -8.714 -14.512 35.172 1.000 30.592 243 LEU A C 1
ATOM 3440 O O . LEU A 1 243 ? -8.752 -14.508 36.425 1.000 30.289 243 LEU A O 1
ATOM 3456 N N . GLU A 1 244 ? -9.194 -13.548 34.401 1.000 28.227 244 GLU A N 1
ATOM 3457 C CA . GLU A 1 244 ? -10.014 -12.399 34.853 1.000 32.048 244 GLU A CA 1
ATOM 3458 C C . GLU A 1 244 ? -11.425 -12.451 34.281 1.000 31.181 244 GLU A C 1
ATOM 3459 O O . GLU A 1 244 ? -12.354 -11.894 34.948 1.000 29.970 244 GLU A O 1
ATOM 3471 N N . MET A 1 245 ? -11.585 -13.029 33.088 1.000 32.988 245 MET A N 1
ATOM 3472 C CA . MET A 1 245 ? -12.876 -12.977 32.365 1.000 33.399 245 MET A CA 1
ATOM 3473 C C . MET A 1 245 ? -13.158 -14.324 31.727 1.000 30.899 245 MET A C 1
ATOM 3474 O O . MET A 1 245 ? -12.336 -14.808 30.908 1.000 26.775 245 MET A O 1
ATOM 3488 N N . LEU A 1 246 ? -14.310 -14.895 32.076 1.000 30.580 246 LEU A N 1
ATOM 3489 C CA . LEU A 1 246 ? -14.791 -16.134 31.432 1.000 31.809 246 LEU A CA 1
ATOM 3490 C C . LEU A 1 246 ? -16.269 -16.003 31.047 1.000 31.483 246 LEU A C 1
ATOM 3491 O O . LEU A 1 246 ? -17.111 -15.843 31.953 1.000 30.409 246 LEU A O 1
ATOM 3507 N N . ASP A 1 247 ? -16.580 -16.160 29.761 1.000 30.878 247 ASP A N 1
ATOM 3508 C CA . ASP A 1 247 ? -17.978 -16.171 29.268 1.000 29.978 247 ASP A CA 1
ATOM 3509 C C . ASP A 1 247 ? -18.197 -17.451 28.462 1.000 29.911 247 ASP A C 1
ATOM 3510 O O . ASP A 1 247 ? -17.625 -17.586 27.314 1.000 27.102 247 ASP A O 1
ATOM 3519 N N . PHE A 1 248 ? -18.922 -18.402 29.053 1.000 28.516 248 PHE A N 1
ATOM 3520 C CA . PHE A 1 248 ? -19.347 -19.646 28.370 1.000 28.733 248 PHE A CA 1
ATOM 3521 C C . PHE A 1 248 ? -20.865 -19.714 28.351 1.000 27.608 248 PHE A C 1
ATOM 3522 O O . PHE A 1 248 ? -21.393 -20.770 28.131 1.000 28.770 248 PHE A O 1
ATOM 3539 N N . SER A 1 249 ? -21.526 -18.581 28.468 1.000 26.243 249 SER A N 1
ATOM 3540 C CA . SER A 1 249 ? -23.004 -18.500 28.394 1.000 28.036 249 SER A CA 1
ATOM 3541 C C . SER A 1 249 ? -23.503 -19.025 27.032 1.000 26.820 249 SER A C 1
ATOM 3542 O O . SER A 1 249 ? -22.774 -18.958 26.033 1.000 24.043 249 SER A O 1
ATOM 3550 N N . GLY A 1 250 ? -24.685 -19.634 27.040 1.000 26.753 250 GLY A N 1
ATOM 3551 C CA . GLY A 1 250 ? -25.374 -20.052 25.813 1.000 28.220 250 GLY A CA 1
ATOM 3552 C C . GLY A 1 250 ? -24.676 -21.210 25.143 1.000 27.175 250 GLY A C 1
ATOM 3553 O O . GLY A 1 250 ? -24.500 -21.185 23.924 1.000 27.923 250 GLY A O 1
ATOM 3557 N N . ASN A 1 251 ? -24.345 -22.231 25.910 1.000 26.475 251 ASN A N 1
ATOM 3558 C CA . ASN A 1 251 ? -23.776 -23.478 25.344 1.000 27.177 251 ASN A CA 1
ATOM 3559 C C . ASN A 1 251 ? -24.648 -24.622 25.880 1.000 29.215 251 ASN A C 1
ATOM 3560 O O . ASN A 1 251 ? -25.813 -24.351 26.250 1.000 29.365 251 ASN A O 1
ATOM 3571 N N . VAL A 1 252 ? -24.153 -25.858 25.874 1.000 30.244 252 VAL A N 1
ATOM 3572 C CA . VAL A 1 252 ? -24.839 -26.997 26.538 1.000 33.128 252 VAL A CA 1
ATOM 3573 C C . VAL A 1 252 ? -23.852 -27.641 27.530 1.000 30.848 252 VAL A C 1
ATOM 3574 O O . VAL A 1 252 ? -23.894 -28.805 27.684 1.000 30.676 252 VAL A O 1
ATOM 3587 N N . LEU A 1 253 ? -23.060 -26.848 28.248 1.000 30.440 253 LEU A N 1
ATOM 3588 C CA . LEU A 1 253 ? -22.119 -27.384 29.270 1.000 30.630 253 LEU A CA 1
ATOM 3589 C C . LEU A 1 253 ? -22.914 -28.158 30.304 1.000 32.498 253 LEU A C 1
ATOM 3590 O O . LEU A 1 253 ? -23.942 -27.711 30.766 1.000 29.610 253 LEU A O 1
ATOM 3606 N N . SER A 1 254 ? -22.413 -29.343 30.567 1.000 35.736 254 SER A N 1
ATOM 3607 C CA . SER A 1 254 ? -23.069 -30.328 31.417 1.000 40.150 254 SER A CA 1
ATOM 3608 C C . SER A 1 254 ? -21.978 -30.950 32.275 1.000 42.648 254 SER A C 1
ATOM 3609 O O . SER A 1 254 ? -21.315 -31.957 31.794 1.000 45.935 254 SER A O 1
ATOM 3617 N N . PHE A 1 255 ? -21.794 -30.330 33.441 1.000 39.303 255 PHE A N 1
ATOM 3618 C CA . PHE A 1 255 ? -20.910 -30.802 34.526 1.000 37.806 255 PHE A CA 1
ATOM 3619 C C . PHE A 1 255 ? -21.432 -30.266 35.870 1.000 37.486 255 PHE A C 1
ATOM 3620 O O . PHE A 1 255 ? -22.280 -29.345 35.957 1.000 35.657 255 PHE A O 1
ATOM 3637 N N . ASN A 1 256 ? -20.883 -30.854 36.914 1.000 38.285 256 ASN A N 1
ATOM 3638 C CA . ASN A 1 256 ? -21.249 -30.643 38.324 1.000 39.824 256 ASN A CA 1
ATOM 3639 C C . ASN A 1 256 ? -20.361 -29.528 38.851 1.000 37.825 256 ASN A C 1
ATOM 3640 O O . ASN A 1 256 ? -19.181 -29.751 38.999 1.000 36.335 256 ASN A O 1
ATOM 3650 N N . PHE A 1 257 ? -20.950 -28.365 39.098 1.000 35.824 257 PHE A N 1
ATOM 3651 C CA . PHE A 1 257 ? -20.200 -27.156 39.479 1.000 36.892 257 PHE A CA 1
ATOM 3652 C C . PHE A 1 257 ? -19.554 -27.362 40.844 1.000 38.690 257 PHE A C 1
ATOM 3653 O O . PHE A 1 257 ? -18.645 -26.596 41.143 1.000 41.611 257 PHE A O 1
ATOM 3670 N N . SER A 1 258 ? -19.994 -28.343 41.634 1.000 37.768 258 SER A N 1
ATOM 3671 C CA . SER A 1 258 ? -19.430 -28.579 42.980 1.000 40.700 258 SER A CA 1
ATOM 3672 C C . SER A 1 258 ? -17.959 -29.019 42.855 1.000 42.968 258 SER A C 1
ATOM 3673 O O . SER A 1 258 ? -17.288 -28.974 43.845 1.000 45.808 258 SER A O 1
ATOM 3681 N N . ARG A 1 259 ? -17.482 -29.463 41.700 1.000 42.537 259 ARG A N 1
ATOM 3682 C CA . ARG A 1 259 ? -16.070 -29.918 41.558 1.000 47.083 259 ARG A CA 1
ATOM 3683 C C . ARG A 1 259 ? -15.134 -28.721 41.444 1.000 43.825 259 ARG A C 1
ATOM 3684 O O . ARG A 1 259 ? -13.945 -28.889 41.650 1.000 45.166 259 ARG A O 1
ATOM 3705 N N . VAL A 1 260 ? -15.653 -27.540 41.164 1.000 42.363 260 VAL A N 1
ATOM 3706 C CA . VAL A 1 260 ? -14.845 -26.303 41.266 1.000 40.890 260 VAL A CA 1
ATOM 3707 C C . VAL A 1 260 ? -14.944 -25.804 42.701 1.000 43.143 260 VAL A C 1
ATOM 3708 O O . VAL A 1 260 ? -16.012 -25.335 43.083 1.000 41.376 260 VAL A O 1
ATOM 3721 N N . GLN A 1 261 ? -13.887 -26.003 43.483 1.000 49.288 261 GLN A N 1
ATOM 3722 C CA . GLN A 1 261 ? -13.870 -25.659 44.932 1.000 53.226 261 GLN A CA 1
ATOM 3723 C C . GLN A 1 261 ? -12.834 -24.546 45.168 1.000 52.987 261 GLN A C 1
ATOM 3724 O O . GLN A 1 261 ? -12.810 -24.001 46.253 1.000 56.441 261 GLN A O 1
ATOM 3738 N N . GLU A 1 262 ? -12.067 -24.150 44.157 1.000 50.249 262 GLU A N 1
ATOM 3739 C CA . GLU A 1 262 ? -11.100 -23.034 44.236 1.000 49.377 262 GLU A CA 1
ATOM 3740 C C . GLU A 1 262 ? -11.175 -22.268 42.915 1.000 44.740 262 GLU A C 1
ATOM 3741 O O . GLU A 1 262 ? -11.548 -22.871 41.915 1.000 44.609 262 GLU A O 1
ATOM 3753 N N . PHE A 1 263 ? -10.917 -20.962 42.923 1.000 42.166 263 PHE A N 1
ATOM 3754 C CA . PHE A 1 263 ? -11.116 -20.083 41.743 1.000 39.552 263 PHE A CA 1
ATOM 3755 C C . PHE A 1 263 ? -9.842 -19.272 41.509 1.000 38.623 263 PHE A C 1
ATOM 3756 O O . PHE A 1 263 ? -9.061 -19.067 42.427 1.000 38.640 263 PHE A O 1
ATOM 3773 N N . PRO A 1 264 ? -9.599 -18.807 40.269 1.000 34.783 264 PRO A N 1
ATOM 3774 C CA . PRO A 1 264 ? -8.527 -17.851 39.982 1.000 35.568 264 PRO A CA 1
ATOM 3775 C C . PRO A 1 264 ? -8.859 -16.584 40.759 1.000 34.414 264 PRO A C 1
ATOM 3776 O O . PRO A 1 264 ? -10.001 -16.090 40.725 1.000 31.148 264 PRO A O 1
ATOM 3787 N N . PRO A 1 265 ? -7.910 -16.104 41.571 1.000 34.211 265 PRO A N 1
ATOM 3788 C CA . PRO A 1 265 ? -8.223 -15.032 42.532 1.000 34.989 265 PRO A CA 1
ATOM 3789 C C . PRO A 1 265 ? -8.667 -13.683 41.916 1.000 33.434 265 PRO A C 1
ATOM 3790 O O . PRO A 1 265 ? -9.365 -12.918 42.582 1.000 32.505 265 PRO A O 1
ATOM 3801 N N . SER A 1 266 ? -8.267 -13.424 40.671 1.000 32.747 266 SER A N 1
ATOM 3802 C CA . SER A 1 266 ? -8.494 -12.143 39.968 1.000 32.784 266 SER A CA 1
ATOM 3803 C C . SER A 1 266 ? -9.696 -12.287 39.026 1.000 31.140 266 SER A C 1
ATOM 3804 O O . SER A 1 266 ? -9.894 -11.400 38.209 1.000 29.187 266 SER A O 1
ATOM 3812 N N . LEU A 1 267 ? -10.462 -13.384 39.124 1.000 29.995 267 LEU A N 1
ATOM 3813 C CA . LEU A 1 267 ? -11.727 -13.539 38.367 1.000 29.172 267 LEU A CA 1
ATOM 3814 C C . LEU A 1 267 ? -12.728 -12.445 38.768 1.000 30.795 267 LEU A C 1
ATOM 3815 O O . LEU A 1 267 ? -13.101 -12.334 39.974 1.000 34.648 267 LEU A O 1
ATOM 3831 N N . THR A 1 268 ? -13.093 -11.583 37.798 1.000 30.720 268 THR A N 1
ATOM 3832 C CA . THR A 1 268 ? -14.063 -10.482 38.037 1.000 31.830 268 THR A CA 1
ATOM 3833 C C . THR A 1 268 ? -15.285 -10.596 37.135 1.000 29.121 268 THR A C 1
ATOM 3834 O O . THR A 1 268 ? -16.290 -9.890 37.422 1.000 31.461 268 THR A O 1
ATOM 3845 N N . TYR A 1 269 ? -15.241 -11.475 36.155 1.000 28.382 269 TYR A N 1
ATOM 3846 C CA . TYR A 1 269 ? -16.312 -11.622 35.145 1.000 26.881 269 TYR A CA 1
ATOM 3847 C C . TYR A 1 269 ? -16.510 -13.105 34.933 1.000 25.584 269 TYR A C 1
ATOM 3848 O O . TYR A 1 269 ? -15.603 -13.793 34.489 1.000 26.166 269 TYR A O 1
ATOM 3866 N N . LEU A 1 270 ? -17.672 -13.607 35.297 1.000 24.978 270 LEU A N 1
ATOM 3867 C CA . LEU A 1 270 ? -17.990 -15.044 35.138 1.000 25.780 270 LEU A CA 1
ATOM 3868 C C . LEU A 1 270 ? -19.440 -15.154 34.671 1.000 26.436 270 LEU A C 1
ATOM 3869 O O . LEU A 1 270 ? -20.395 -14.912 35.483 1.000 26.595 270 LEU A O 1
ATOM 3885 N N . ASP A 1 271 ? -19.627 -15.531 33.415 1.000 27.020 271 ASP A N 1
ATOM 3886 C CA . ASP A 1 271 ? -20.986 -15.705 32.848 1.000 28.318 271 ASP A CA 1
ATOM 3887 C C . ASP A 1 271 ? -21.093 -17.131 32.358 1.000 26.195 271 ASP A C 1
ATOM 3888 O O . ASP A 1 271 ? -20.355 -17.461 31.431 1.000 23.272 271 ASP A O 1
ATOM 3897 N N . LEU A 1 272 ? -22.049 -17.868 32.928 1.000 25.410 272 LEU A N 1
ATOM 3898 C CA . LEU A 1 272 ? -22.351 -19.274 32.565 1.000 25.568 272 LEU A CA 1
ATOM 3899 C C . LEU A 1 272 ? -23.833 -19.451 32.306 1.000 25.817 272 LEU A C 1
ATOM 3900 O O . LEU A 1 272 ? -24.311 -20.586 32.296 1.000 27.484 272 LEU A O 1
ATOM 3916 N N . ASN A 1 273 ? -24.559 -18.358 32.170 1.000 27.613 273 ASN A N 1
ATOM 3917 C CA . ASN A 1 273 ? -26.026 -18.440 32.008 1.000 28.066 273 ASN A CA 1
ATOM 3918 C C . ASN A 1 273 ? -26.340 -19.265 30.756 1.000 26.769 273 ASN A C 1
ATOM 3919 O O . ASN A 1 273 ? -25.578 -19.193 29.819 1.000 25.861 273 ASN A O 1
ATOM 3930 N N . HIS A 1 274 ? -27.416 -20.030 30.789 1.000 27.625 274 HIS A N 1
ATOM 3931 C CA . HIS A 1 274 ? -27.965 -20.808 29.643 1.000 30.129 274 HIS A CA 1
ATOM 3932 C C . HIS A 1 274 ? -26.992 -21.947 29.308 1.000 27.982 274 HIS A C 1
ATOM 3933 O O . HIS A 1 274 ? -26.442 -21.925 28.203 1.000 27.901 274 HIS A O 1
ATOM 3948 N N . ASN A 1 275 ? -26.850 -22.883 30.246 1.000 27.062 275 ASN A N 1
ATOM 3949 C CA . ASN A 1 275 ? -26.085 -24.149 30.144 1.000 27.051 275 ASN A CA 1
ATOM 3950 C C . ASN A 1 275 ? -26.945 -25.216 30.833 1.000 29.568 275 ASN A C 1
ATOM 3951 O O . ASN A 1 275 ? -28.102 -24.925 31.117 1.000 31.868 275 ASN A O 1
ATOM 3962 N N . GLN A 1 276 ? -26.430 -26.425 31.036 1.000 30.490 276 GLN A N 1
ATOM 3963 C CA . GLN A 1 276 ? -27.103 -27.526 31.759 1.000 32.612 276 GLN A CA 1
ATOM 3964 C C . GLN A 1 276 ? -26.220 -27.833 32.972 1.000 31.970 276 GLN A C 1
ATOM 3965 O O . GLN A 1 276 ? -26.024 -28.986 33.312 1.000 32.984 276 GLN A O 1
ATOM 3979 N N . ILE A 1 277 ? -25.649 -26.820 33.590 1.000 28.509 277 ILE A N 1
ATOM 3980 C CA . ILE A 1 277 ? -24.701 -27.060 34.702 1.000 28.173 277 ILE A CA 1
ATOM 3981 C C . ILE A 1 277 ? -25.525 -27.470 35.924 1.000 30.407 277 ILE A C 1
ATOM 3982 O O . ILE A 1 277 ? -26.558 -26.830 36.212 1.000 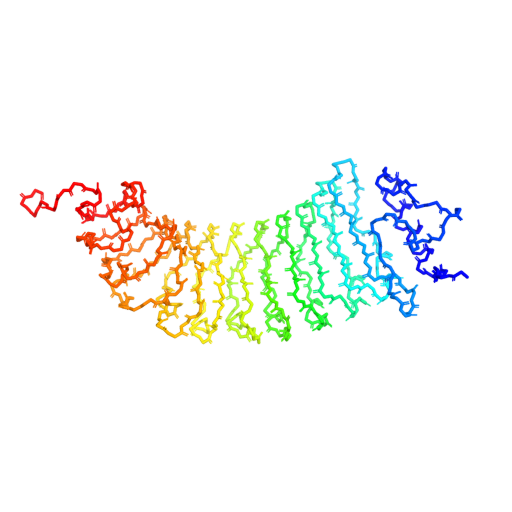29.500 277 ILE A O 1
ATOM 3998 N N . SER A 1 278 ? -25.058 -28.471 36.662 1.000 31.053 278 SER A N 1
ATOM 3999 C CA . SER A 1 278 ? -25.711 -28.911 37.909 1.000 33.062 278 SER A CA 1
ATOM 4000 C C . SER A 1 278 ? -24.774 -28.727 39.111 1.000 31.252 278 SER A C 1
ATOM 4001 O O . SER A 1 278 ? -23.803 -28.048 38.981 1.000 31.216 278 SER A O 1
ATOM 4009 N N . GLY A 1 279 ? -25.180 -29.220 40.266 1.000 33.493 279 GLY A N 1
ATOM 4010 C CA . GLY A 1 279 ? -24.553 -29.033 41.575 1.000 33.434 279 GLY A CA 1
ATOM 4011 C C . GLY A 1 279 ? -24.831 -27.677 42.159 1.000 34.271 279 GLY A C 1
ATOM 4012 O O . GLY A 1 279 ? -25.815 -27.052 41.850 1.000 34.495 279 GLY A O 1
ATOM 4016 N N . SER A 1 280 ? -23.920 -27.224 42.986 1.000 37.124 280 SER A N 1
ATOM 4017 C CA . SER A 1 280 ? -24.114 -26.054 43.843 1.000 40.182 280 SER A CA 1
ATOM 4018 C C . SER A 1 280 ? -22.906 -25.131 43.742 1.000 40.207 280 SER A C 1
ATOM 4019 O O . SER A 1 280 ? -21.832 -25.556 43.269 1.000 43.209 280 SER A O 1
ATOM 4027 N N . LEU A 1 281 ? -23.127 -23.907 44.209 1.000 38.605 281 LEU A N 1
ATOM 4028 C CA . LEU A 1 281 ? -22.189 -22.772 44.187 1.000 36.754 281 LEU A CA 1
ATOM 4029 C C . LEU A 1 281 ? -21.206 -22.970 45.336 1.000 37.158 281 LEU A C 1
ATOM 4030 O O . LEU A 1 281 ? -21.635 -22.912 46.459 1.000 41.743 281 LEU A O 1
ATOM 4046 N N . SER A 1 282 ? -19.922 -23.156 45.068 1.000 36.502 282 SER A N 1
ATOM 4047 C CA . SER A 1 282 ? -18.892 -23.140 46.128 1.000 37.364 282 SER A CA 1
ATOM 4048 C C . SER A 1 282 ? -18.987 -21.833 46.890 1.000 38.297 282 SER A C 1
ATOM 4049 O O . SER A 1 282 ? -19.051 -20.751 46.266 1.000 37.080 282 SER A O 1
ATOM 4057 N N . SER A 1 283 ? -18.854 -21.922 48.200 1.000 40.017 283 SER A N 1
ATOM 4058 C CA . SER A 1 283 ? -18.700 -20.750 49.088 1.000 40.626 283 SER A CA 1
ATOM 4059 C C . SER A 1 283 ? -17.387 -20.002 48.794 1.000 40.525 283 SER A C 1
ATOM 4060 O O . SER A 1 283 ? -17.302 -18.869 49.152 1.000 42.684 283 SER A O 1
ATOM 4068 N N . GLU A 1 284 ? -16.425 -20.568 48.075 1.000 40.431 284 GLU A N 1
ATOM 4069 C CA . GLU A 1 284 ? -15.230 -19.816 47.617 1.000 41.636 284 GLU A CA 1
ATOM 4070 C C . GLU A 1 284 ? -15.601 -18.693 46.631 1.000 38.883 284 GLU A C 1
ATOM 4071 O O . GLU A 1 284 ? -14.818 -17.734 46.528 1.000 36.448 284 GLU A O 1
ATOM 4083 N N . LEU A 1 285 ? -16.755 -18.748 45.967 1.000 37.351 285 LEU A N 1
ATOM 4084 C CA . LEU A 1 285 ? -17.228 -17.636 45.106 1.000 36.803 285 LEU A CA 1
ATOM 4085 C C . LEU A 1 285 ? -17.326 -16.304 45.861 1.000 37.277 285 LEU A C 1
ATOM 4086 O O . LEU A 1 285 ? -17.197 -15.284 45.194 1.000 35.466 285 LEU A O 1
ATOM 4102 N N . ALA A 1 286 ? -17.484 -16.308 47.187 1.000 38.470 286 ALA 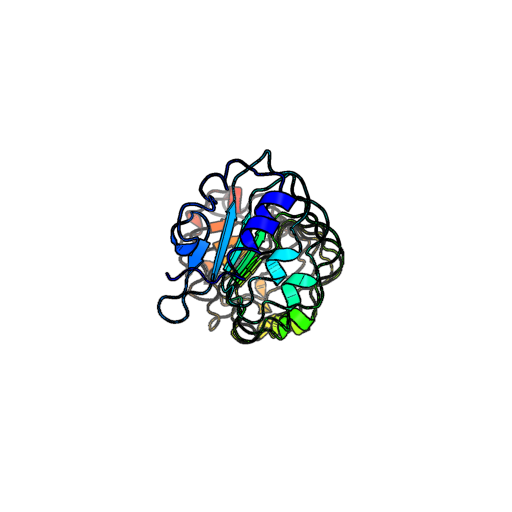A N 1
ATOM 4103 C CA . ALA A 1 286 ? -17.708 -15.093 48.001 1.000 40.614 286 ALA A CA 1
ATOM 4104 C C . ALA A 1 286 ? -16.392 -14.346 48.262 1.000 42.402 286 ALA A C 1
ATOM 4105 O O . ALA A 1 286 ? -16.441 -13.216 48.733 1.000 45.954 286 ALA A O 1
ATOM 4112 N N . LYS A 1 287 ? -15.250 -14.952 47.982 1.000 43.071 287 LYS A N 1
ATOM 4113 C CA . LYS A 1 287 ? -13.921 -14.314 48.120 1.000 44.345 287 LYS A CA 1
ATOM 4114 C C . LYS A 1 287 ? -13.540 -13.571 46.823 1.000 42.017 287 LYS A C 1
ATOM 4115 O O . LYS A 1 287 ? -12.433 -12.961 46.784 1.000 41.766 287 LYS A O 1
ATOM 4134 N N . LEU A 1 288 ? -14.323 -13.700 45.743 1.000 37.058 288 LEU A N 1
ATOM 4135 C CA . LEU A 1 288 ? -13.949 -13.018 44.475 1.000 36.271 288 LEU A CA 1
ATOM 4136 C C . LEU A 1 288 ? -14.562 -11.615 44.450 1.000 37.057 288 LEU A C 1
ATOM 4137 O O . LEU A 1 288 ? -15.744 -11.495 44.798 1.000 39.076 288 LEU A O 1
ATOM 4153 N N . ASP A 1 289 ? -13.828 -10.621 43.960 1.000 37.489 289 ASP A N 1
ATOM 4154 C CA . ASP A 1 289 ? -14.415 -9.296 43.649 1.000 39.041 289 ASP A CA 1
ATOM 4155 C C . ASP A 1 289 ? -15.183 -9.425 42.329 1.000 34.787 289 ASP A C 1
ATOM 4156 O O . ASP A 1 289 ? -14.844 -8.760 41.382 1.000 33.478 289 ASP A O 1
ATOM 4165 N N . LEU A 1 290 ? -16.213 -10.252 42.265 1.000 32.594 290 LEU A N 1
ATOM 4166 C CA . LEU A 1 290 ? -16.984 -10.360 41.005 1.000 32.615 290 LEU A CA 1
ATOM 4167 C C . LEU A 1 290 ? -17.705 -9.032 40.685 1.000 32.747 290 LEU A C 1
ATOM 4168 O O . LEU A 1 290 ? -18.483 -8.550 41.518 1.000 32.073 290 LEU A O 1
ATOM 4184 N N . GLN A 1 291 ? -17.511 -8.520 39.467 1.000 32.838 291 GLN A N 1
ATOM 4185 C CA . GLN A 1 291 ? -18.236 -7.341 38.914 1.000 34.560 291 GLN A CA 1
ATOM 4186 C C . GLN A 1 291 ? -19.412 -7.851 38.060 1.000 32.429 291 GLN A C 1
ATOM 4187 O O . GLN A 1 291 ? -20.411 -7.184 37.990 1.000 31.589 291 GLN A O 1
ATOM 4201 N N . THR A 1 292 ? -19.203 -8.962 37.361 1.000 29.774 292 THR A N 1
ATOM 4202 C CA . THR A 1 292 ? -20.197 -9.590 36.494 1.000 30.347 292 THR A CA 1
ATOM 4203 C C . THR A 1 292 ? -20.289 -11.055 36.900 1.000 28.147 292 THR A C 1
ATOM 4204 O O . THR A 1 292 ? -19.262 -11.721 37.038 1.000 27.900 292 THR A O 1
ATOM 4215 N N . PHE A 1 293 ? -21.507 -11.530 37.076 1.000 27.230 293 PHE A N 1
ATOM 4216 C CA . PHE A 1 293 ? -21.789 -12.890 37.548 1.000 26.150 293 PHE A CA 1
ATOM 4217 C C . PHE A 1 293 ? -23.184 -13.262 37.106 1.000 25.284 293 PHE A C 1
ATOM 4218 O O . PHE A 1 293 ? -24.114 -12.545 37.378 1.000 26.145 293 PHE A O 1
ATOM 4235 N N . ASN A 1 294 ? -23.319 -14.406 36.474 1.000 25.961 294 ASN A N 1
ATOM 4236 C CA . ASN A 1 294 ? -24.622 -14.848 35.958 1.000 26.224 294 ASN A CA 1
ATOM 4237 C C . ASN A 1 294 ? -24.579 -16.375 35.833 1.000 26.550 294 ASN A C 1
ATOM 4238 O O . ASN A 1 294 ? -23.829 -16.916 35.008 1.000 24.658 294 ASN A O 1
ATOM 4248 N N . VAL A 1 295 ? -25.439 -17.041 36.589 1.000 27.644 295 VAL A N 1
ATOM 4249 C CA . VAL A 1 295 ? -25.603 -18.508 36.418 1.000 28.536 295 VAL A CA 1
ATOM 4250 C C . VAL A 1 295 ? -27.073 -18.840 36.114 1.000 28.641 295 VAL A C 1
ATOM 4251 O O . VAL A 1 295 ? -27.438 -19.997 36.306 1.000 29.688 295 VAL A O 1
ATOM 4264 N N . SER A 1 296 ? -27.877 -17.875 35.665 1.000 27.729 296 SER A N 1
ATOM 4265 C CA . SER A 1 296 ? -29.309 -18.101 35.365 1.000 29.512 296 SER A CA 1
ATOM 4266 C C . SER A 1 296 ? -29.452 -19.175 34.266 1.000 30.476 296 SER A C 1
ATOM 4267 O O . SER A 1 296 ? -28.506 -19.346 33.473 1.000 28.956 296 SER A O 1
ATOM 4275 N N . ASP A 1 297 ? -30.565 -19.919 34.259 1.000 31.641 297 ASP A N 1
ATOM 4276 C CA . ASP A 1 297 ? -30.918 -20.936 33.232 1.000 33.200 297 ASP A CA 1
ATOM 4277 C C . ASP A 1 297 ? -29.890 -22.073 33.261 1.000 31.738 297 ASP A C 1
ATOM 4278 O O . ASP A 1 297 ? -29.188 -22.338 32.239 1.000 31.501 297 ASP A O 1
ATOM 4287 N N . ASN A 1 298 ? -29.822 -22.740 34.401 1.000 30.417 298 ASN A N 1
ATOM 4288 C CA . ASN A 1 298 ? -28.934 -23.907 34.609 1.000 30.549 298 ASN A CA 1
ATOM 4289 C C . ASN A 1 298 ? -29.747 -24.904 35.429 1.000 31.107 298 ASN A C 1
ATOM 4290 O O . ASN A 1 298 ? -31.013 -24.679 35.556 1.000 30.379 298 ASN A O 1
ATOM 4301 N N . ASN A 1 299 ? -29.079 -25.951 35.928 1.000 30.950 299 ASN A N 1
ATOM 4302 C CA . ASN A 1 299 ? -29.686 -26.978 36.814 1.000 33.388 299 ASN A CA 1
ATOM 4303 C C . ASN A 1 299 ? -29.029 -26.913 38.193 1.000 32.653 299 ASN A C 1
ATOM 4304 O O . ASN A 1 299 ? -28.895 -27.946 38.787 1.000 34.989 299 ASN A O 1
ATOM 4315 N N . LEU A 1 300 ? -28.686 -25.738 38.709 1.000 31.710 300 LEU A N 1
ATOM 4316 C CA . LEU A 1 300 ? -28.016 -25.586 40.042 1.000 32.549 300 LEU A CA 1
ATOM 4317 C C . LEU A 1 300 ? -29.001 -25.775 41.192 1.000 33.630 300 LEU A C 1
ATOM 4318 O O . LEU A 1 300 ? -30.194 -25.361 41.096 1.000 33.639 300 LEU A O 1
ATOM 4334 N N . CYS A 1 301 ? -28.491 -26.261 42.307 1.000 37.715 301 CYS A N 1
ATOM 4335 C CA . CYS A 1 301 ? -29.333 -26.549 43.491 1.000 44.258 301 CYS A CA 1
ATOM 4336 C C . CYS A 1 301 ? -28.654 -25.988 44.741 1.000 42.246 301 CYS A C 1
ATOM 4337 O O . CYS A 1 301 ? -27.474 -25.654 44.699 1.000 42.920 301 CYS A O 1
ATOM 4344 N N . GLY A 1 302 ? -29.423 -25.845 45.809 1.000 44.645 302 GLY A N 1
ATOM 4345 C CA . GLY A 1 302 ? -28.926 -25.533 47.160 1.000 45.046 302 GLY A CA 1
ATOM 4346 C C . GLY A 1 302 ? -28.745 -24.053 47.417 1.000 45.473 302 GLY A C 1
ATOM 4347 O O . GLY A 1 302 ? -29.205 -23.207 46.632 1.000 44.306 302 GLY A O 1
ATOM 4351 N N . LYS A 1 303 ? -28.106 -23.739 48.530 1.000 46.127 303 LYS A N 1
ATOM 4352 C CA . LYS A 1 303 ? -28.153 -22.381 49.074 1.000 47.041 303 LYS A CA 1
ATOM 4353 C C . LYS A 1 303 ? -27.124 -21.555 48.311 1.000 43.364 303 LYS A C 1
ATOM 4354 O O . LYS A 1 303 ? -26.030 -22.021 48.206 1.000 43.623 303 LYS A O 1
ATOM 4373 N N . ILE A 1 304 ? -27.508 -20.388 47.788 1.000 41.783 304 ILE A N 1
ATOM 4374 C CA . ILE A 1 304 ? -26.557 -19.323 47.369 1.000 41.211 304 ILE A CA 1
ATOM 4375 C C . ILE A 1 304 ? -25.785 -18.896 48.620 1.000 40.416 304 ILE A C 1
ATOM 4376 O O . ILE A 1 304 ? -26.374 -18.406 49.578 1.000 42.778 304 ILE A O 1
ATOM 4392 N N . PRO A 1 305 ? -24.457 -19.107 48.669 1.000 40.600 305 PRO A N 1
ATOM 4393 C CA . PRO A 1 305 ? -23.634 -18.723 49.803 1.000 42.919 305 PRO A CA 1
ATOM 4394 C C . PRO A 1 305 ? -23.711 -17.223 50.099 1.000 45.737 305 PRO A C 1
ATOM 4395 O O . PRO A 1 305 ? -23.996 -16.484 49.171 1.000 46.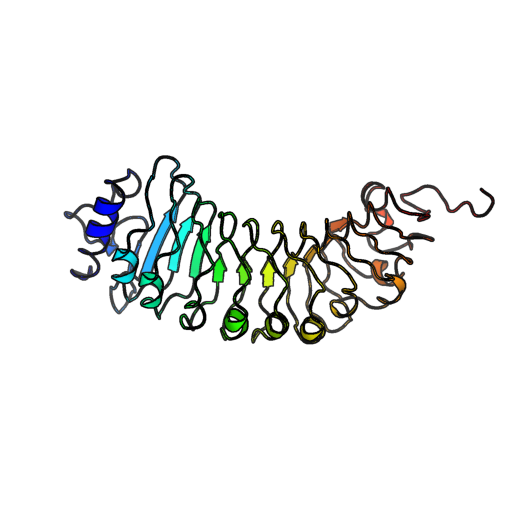345 305 PRO A O 1
ATOM 4406 N N . THR A 1 306 ? -23.435 -16.823 51.347 1.000 47.817 306 THR A N 1
ATOM 4407 C CA . THR A 1 306 ? -23.398 -15.397 51.765 1.000 51.784 306 THR A CA 1
ATOM 4408 C C . THR A 1 306 ? -21.944 -14.925 51.801 1.000 50.851 306 THR A C 1
ATOM 4409 O O . THR A 1 306 ? -21.099 -15.705 52.214 1.000 53.589 306 THR A O 1
ATOM 4420 N N . GLY A 1 307 ? -21.697 -13.709 51.303 1.000 49.872 307 GLY A N 1
ATOM 4421 C CA . GLY A 1 307 ? -20.410 -12.988 51.299 1.000 47.950 307 GLY A CA 1
ATOM 4422 C C . GLY A 1 307 ? -20.067 -12.417 49.924 1.000 47.275 307 GLY A C 1
ATOM 4423 O O . GLY A 1 307 ? -20.824 -12.594 48.948 1.000 46.430 307 GLY A O 1
ATOM 4427 N N . GLY A 1 308 ? -18.901 -11.807 49.829 1.000 47.567 308 GLY A N 1
ATOM 4428 C CA . GLY A 1 308 ? -18.475 -11.028 48.659 1.000 46.524 308 GLY A CA 1
ATOM 4429 C C . GLY A 1 308 ? -19.623 -10.214 48.087 1.000 44.926 308 GLY A C 1
ATOM 4430 O O . GLY A 1 308 ? -20.406 -9.538 48.852 1.000 46.784 308 GLY A O 1
ATOM 4434 N N . ASN A 1 309 ? -19.757 -10.345 46.787 1.000 40.414 309 ASN A N 1
ATOM 4435 C CA . ASN A 1 309 ? -20.701 -9.581 45.958 1.000 40.197 309 ASN A CA 1
ATOM 4436 C C . ASN A 1 309 ? -21.939 -10.458 45.690 1.000 38.122 309 ASN A C 1
ATOM 4437 O O . ASN A 1 309 ? -22.755 -10.072 44.845 1.000 37.747 309 ASN A O 1
ATOM 4448 N N . LEU A 1 310 ? -22.112 -11.609 46.341 1.000 37.724 310 LEU A N 1
ATOM 4449 C CA . LEU A 1 310 ? -23.128 -12.576 45.842 1.000 37.548 310 LEU A CA 1
ATOM 4450 C C . LEU A 1 310 ? -24.552 -12.078 46.085 1.000 36.149 310 LEU A C 1
ATOM 4451 O O . LEU A 1 310 ? -25.375 -12.299 45.195 1.000 34.723 310 LEU A O 1
ATOM 4467 N N . GLN A 1 311 ? -24.792 -11.435 47.221 1.000 35.654 311 GLN A N 1
ATOM 4468 C CA . GLN A 1 311 ? -26.120 -10.842 47.579 1.000 38.374 311 GLN A CA 1
ATOM 4469 C C . GLN A 1 311 ? -26.229 -9.467 46.936 1.000 39.302 311 GLN A C 1
ATOM 4470 O O . GLN A 1 311 ? -27.255 -8.858 47.070 1.000 40.977 311 GLN A O 1
ATOM 4484 N N . ARG A 1 312 ? -25.177 -9.014 46.265 1.000 41.372 312 ARG A N 1
ATOM 4485 C CA . ARG A 1 312 ? -25.174 -7.728 45.528 1.000 43.096 312 ARG A CA 1
ATOM 4486 C C . ARG A 1 312 ? -25.693 -7.931 44.108 1.000 40.202 312 ARG A C 1
ATOM 4487 O O . ARG A 1 312 ? -26.168 -6.997 43.561 1.000 41.800 312 ARG A O 1
ATOM 4508 N N . PHE A 1 313 ? -25.665 -9.123 43.552 1.000 38.386 313 PHE A N 1
ATOM 4509 C CA . PHE A 1 313 ? -26.309 -9.367 42.240 1.000 38.927 313 PHE A CA 1
ATOM 4510 C C . PHE A 1 313 ? -27.814 -9.513 42.457 1.000 41.045 313 PHE A C 1
ATOM 4511 O O . PHE A 1 313 ? -28.242 -10.115 43.455 1.000 42.105 313 PHE A O 1
ATOM 4528 N N . ASP A 1 314 ? -28.607 -8.965 41.554 1.000 41.991 314 ASP A N 1
ATOM 4529 C CA . ASP A 1 314 ? -30.079 -9.072 41.681 1.000 46.443 314 ASP A CA 1
ATOM 4530 C C . ASP A 1 314 ? -30.479 -10.494 41.271 1.000 44.035 314 ASP A C 1
ATOM 4531 O O . ASP A 1 314 ? -29.679 -11.235 40.732 1.000 41.804 314 ASP A O 1
ATOM 4540 N N . ARG A 1 315 ? -31.712 -10.864 41.551 1.000 44.986 315 ARG A N 1
ATOM 4541 C CA . ARG A 1 315 ? -32.188 -12.253 41.404 1.000 43.257 315 ARG A CA 1
ATOM 4542 C C . ARG A 1 315 ? -31.971 -12.754 39.964 1.000 38.587 315 ARG A C 1
ATOM 4543 O O . ARG A 1 315 ? -31.857 -13.965 39.799 1.000 35.108 315 ARG A O 1
ATOM 4564 N N . THR A 1 316 ? -31.896 -11.888 38.955 1.000 36.375 316 THR A N 1
ATOM 4565 C CA . THR A 1 316 ? -31.802 -12.330 37.537 1.000 36.488 316 THR A CA 1
ATOM 4566 C C . THR A 1 316 ? -30.496 -13.084 37.243 1.000 33.070 316 THR A C 1
ATOM 4567 O O . THR A 1 316 ? -30.468 -13.755 36.259 1.000 31.679 316 THR A O 1
ATOM 4578 N N . ALA A 1 317 ? -29.463 -12.958 38.075 1.000 32.294 317 ALA A N 1
ATOM 4579 C CA . ALA A 1 317 ? -28.215 -13.743 37.995 1.000 30.950 317 ALA A CA 1
ATOM 4580 C C . ALA A 1 317 ? -28.421 -15.214 38.388 1.000 29.930 317 ALA A C 1
ATOM 4581 O O . ALA A 1 317 ? -27.475 -15.945 38.256 1.000 29.351 317 ALA A O 1
ATOM 4588 N N . TYR A 1 318 ? -29.576 -15.606 38.920 1.000 30.520 318 TYR A N 1
ATOM 4589 C CA . TYR A 1 318 ? -29.797 -16.922 39.587 1.000 30.574 318 TYR A CA 1
ATOM 4590 C C . TYR A 1 318 ? -31.115 -17.610 39.189 1.000 32.094 318 TYR A C 1
ATOM 4591 O O . TYR A 1 318 ? -31.270 -18.832 39.525 1.000 32.673 318 TYR A O 1
ATOM 4609 N N . LEU A 1 319 ? -32.038 -16.905 38.502 1.000 33.619 319 LEU A N 1
ATOM 4610 C CA . LEU A 1 319 ? -33.367 -17.449 38.079 1.000 35.464 319 LEU A CA 1
ATOM 4611 C C . LEU A 1 319 ? -33.156 -18.645 37.160 1.000 33.793 319 LEU A C 1
ATOM 4612 O O . LEU A 1 319 ? -32.095 -18.722 36.524 1.000 32.311 319 LEU A O 1
ATOM 4628 N N . HIS A 1 320 ? -34.210 -19.434 37.027 1.000 33.925 320 HIS A N 1
ATOM 4629 C CA . HIS A 1 320 ? -34.362 -20.571 36.110 1.000 34.053 320 HIS A CA 1
ATOM 4630 C C . HIS A 1 320 ? -33.290 -21.589 36.486 1.000 32.743 320 HIS A C 1
ATOM 4631 O O . HIS A 1 320 ? -32.654 -22.128 35.607 1.000 31.808 320 HIS A O 1
ATOM 4646 N N . ASN A 1 321 ? -33.123 -21.865 37.769 1.000 33.457 321 ASN A N 1
ATOM 4647 C CA . ASN A 1 321 ? -32.300 -23.004 38.255 1.000 34.552 321 ASN A CA 1
ATOM 4648 C C . ASN A 1 321 ? -33.233 -24.053 38.897 1.000 38.230 321 ASN A C 1
ATOM 4649 O O . ASN A 1 321 ? -34.431 -23.798 38.948 1.000 41.499 321 ASN A O 1
ATOM 4660 N N . SER A 1 322 ? -32.724 -25.232 39.291 1.000 42.287 322 SER A N 1
ATOM 4661 C CA . SER A 1 322 ? -33.563 -26.381 39.768 1.000 45.146 322 SER A CA 1
ATOM 4662 C C . SER A 1 322 ? -34.024 -26.109 41.199 1.000 44.330 322 SER A C 1
ATOM 4663 O O . SER A 1 322 ? -35.193 -26.254 41.500 1.000 41.992 322 SER A O 1
ATOM 4671 N N . CYS A 1 323 ? -33.119 -25.710 42.069 1.000 45.305 323 CYS A N 1
ATOM 4672 C CA . CYS A 1 323 ? -33.510 -25.418 43.460 1.000 48.833 323 CYS A CA 1
ATOM 4673 C C . CYS A 1 323 ? -32.429 -24.595 44.119 1.000 45.976 323 CYS A C 1
ATOM 4674 O O . CYS A 1 323 ? -32.117 -24.921 45.229 1.000 49.068 323 CYS A O 1
ATOM 4681 N N . LEU A 1 324 ? -31.937 -23.534 43.492 1.000 43.322 324 LEU A N 1
ATOM 4682 C CA . LEU A 1 324 ? -31.193 -22.516 44.262 1.000 42.299 324 LEU A CA 1
ATOM 4683 C C . LEU A 1 324 ? -32.220 -21.794 45.132 1.000 42.929 324 LEU A C 1
ATOM 4684 O O . LEU A 1 324 ? -33.329 -21.614 44.664 1.000 42.027 324 LEU A O 1
ATOM 4700 N N . CYS A 1 325 ? -31.813 -21.344 46.311 1.000 43.042 325 CYS A N 1
ATOM 4701 C CA . CYS A 1 325 ? -32.635 -20.540 47.241 1.000 44.523 325 CYS A CA 1
ATOM 4702 C C . CYS A 1 325 ? -31.689 -19.626 48.011 1.000 41.734 325 CYS A C 1
ATOM 4703 O O . CYS A 1 325 ? -30.440 -19.844 47.884 1.000 40.183 325 CYS A O 1
ATOM 4710 N N . GLY A 1 326 ? -32.251 -18.695 48.788 1.000 41.120 326 GLY A N 1
ATOM 4711 C CA . GLY A 1 326 ? -31.507 -17.679 49.562 1.000 41.327 326 GLY A CA 1
ATOM 4712 C C . GLY A 1 326 ? -31.321 -16.355 48.806 1.000 40.910 326 GLY A C 1
ATOM 4713 O O . GLY A 1 326 ? -31.290 -16.347 47.528 1.000 38.103 326 GLY A O 1
ATOM 4717 N N . ALA A 1 327 ? -31.187 -15.272 49.572 1.000 40.593 327 ALA A N 1
ATOM 4718 C CA . ALA A 1 327 ? -30.776 -13.923 49.134 1.000 41.558 327 ALA A CA 1
ATOM 4719 C C . ALA A 1 327 ? -29.836 -14.053 47.935 1.000 40.294 327 ALA A C 1
ATOM 4720 O O . ALA A 1 327 ? -28.788 -14.711 48.027 1.000 40.213 327 ALA A O 1
ATOM 4727 N N . PRO A 1 328 ? -30.136 -13.414 46.781 1.000 41.296 328 PRO A N 1
ATOM 4728 C CA . PRO A 1 328 ? -31.346 -12.591 46.602 1.000 43.174 328 PRO A CA 1
ATOM 4729 C C . PRO A 1 328 ? -32.646 -13.303 46.177 1.000 43.377 328 PRO A C 1
ATOM 4730 O O . PRO A 1 328 ? -33.677 -12.642 46.004 1.000 41.632 328 PRO A O 1
ATOM 4741 N N . LEU A 1 329 ? -32.584 -14.628 46.003 1.000 43.345 329 LEU A N 1
ATOM 4742 C CA . LEU A 1 329 ? -33.786 -15.466 45.755 1.000 45.713 329 LEU A CA 1
ATOM 4743 C C . LEU A 1 329 ? -34.502 -15.585 47.088 1.000 46.899 329 LEU A C 1
ATOM 4744 O O . LEU A 1 329 ? -33.913 -15.252 48.106 1.000 49.115 329 LEU A O 1
ATOM 4760 N N . PRO A 1 330 ? -35.744 -16.108 47.132 1.000 49.391 330 PRO A N 1
ATOM 4761 C CA . PRO A 1 330 ? -36.436 -16.371 48.407 1.000 51.865 330 PRO A CA 1
ATOM 4762 C C . PRO A 1 330 ? -35.668 -17.326 49.339 1.000 53.449 330 PRO A C 1
ATOM 4763 O O . PRO A 1 330 ? -35.001 -18.226 48.813 1.000 52.948 330 PRO A O 1
ATOM 4774 N N . GLU A 1 331 ? -35.810 -17.177 50.662 1.000 56.076 331 GLU A N 1
ATOM 4775 C CA . GLU A 1 331 ? -35.182 -18.047 51.699 1.000 59.616 331 GLU A CA 1
ATOM 4776 C C . GLU A 1 331 ? -35.407 -19.537 51.392 1.000 59.812 331 GLU A C 1
ATOM 4777 O O . GLU A 1 331 ? -36.462 -19.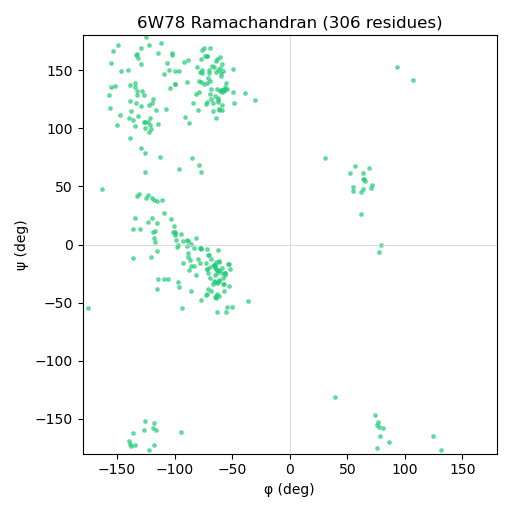880 50.811 1.000 57.445 331 GLU A O 1
ATOM 4789 N N . CYS A 1 332 ? -34.474 -20.394 51.819 1.000 59.125 332 CYS A N 1
ATOM 4790 C CA . CYS A 1 332 ? -34.493 -21.856 51.554 1.000 61.123 332 CYS A CA 1
ATOM 4791 C C . CYS A 1 332 ? -35.650 -22.502 52.328 1.000 63.123 332 CYS A C 1
ATOM 4792 O O . CYS A 1 332 ? -35.718 -22.260 53.520 1.000 62.373 332 CYS A O 1
ATOM 4799 N N . ALA A 1 333 ? -36.543 -23.233 51.641 1.000 65.641 333 ALA A N 1
ATOM 4800 C CA . ALA A 1 333 ? -37.809 -23.816 52.168 1.000 66.279 333 ALA A CA 1
ATOM 4801 C C . ALA A 1 333 ? -37.861 -25.324 51.889 1.000 65.981 333 ALA A C 1
ATOM 4802 O O . ALA A 1 333 ? -38.594 -25.752 50.956 1.000 63.497 333 ALA A O 1
ATOM 4809 N N . ALA A 1 334 ? -37.141 -26.082 52.716 1.000 65.531 334 ALA A N 1
ATOM 4810 C CA . ALA A 1 334 ? -36.947 -27.549 52.624 1.000 69.286 334 ALA A CA 1
ATOM 4811 C C . ALA A 1 334 ? -38.282 -28.317 52.630 1.000 72.361 334 ALA A C 1
ATOM 4812 O O . ALA A 1 334 ? -38.353 -29.351 51.935 1.000 71.855 334 ALA A O 1
ATOM 4819 N N . ALA A 1 335 ? -39.297 -27.828 53.359 1.000 73.937 335 ALA A N 1
ATOM 4820 C CA . ALA A 1 335 ? -40.591 -28.513 53.634 1.000 77.269 335 ALA A CA 1
ATOM 4821 C C . ALA A 1 335 ? -41.644 -28.211 52.560 1.000 81.941 335 ALA A C 1
ATOM 4822 O O . ALA A 1 335 ? -42.793 -28.655 52.742 1.000 82.822 335 ALA A O 1
ATOM 4829 N N . ALA A 1 336 ? -41.280 -27.467 51.509 1.000 85.299 336 ALA A N 1
ATOM 4830 C CA . ALA A 1 336 ? -42.176 -27.059 50.403 1.000 86.140 336 ALA A CA 1
ATOM 4831 C C . ALA A 1 336 ? -41.474 -27.418 49.093 1.000 84.999 336 ALA A C 1
ATOM 4832 O O . ALA A 1 336 ? -40.522 -28.197 49.188 1.000 81.667 336 ALA A O 1
#

Foldseek 3Di:
DQADVQLLVLVVVQCVQQVNDVQQVQSDPVDRCCPGPQWHADPPNSATQGGAAEDGAPRAEERPLSVLSRQNHQEYHDYQHARHEEADDPSCLSNLNHQYYARALYQHEEADDDSVLSNQNHQYDHHEHYAYEEADRLSNLNRAHHQEDHHYNYAYEEENDLSVLRRHPQHEYAHEPYAYEEEDHLSVLVGQYQEYAHDQYAYEEDDLSNFDAPHNHAEYHHHNYAYEEECVSNQHGHQNHAYDHHDQYAYEEEDHLNVQNHQHPYAAHEQYAYADEQHDHHCSLVDACRSPHNYNHYDDHVHHHHDPPD

Sequence (310 aa):
QRCNNNDKQQALLQIKTALKNPTITDSWVSDDDCCGWDLVECDETSNRIISLIIQDDEALTGQIPPQVGDLPYLQALWFRKLPNLFGKIPEEISALKDLKSLRLSSTSLSGPVPLFFPQQLTKLTCLDLSFNKLLGVIPPQLSTLPNLKALHLERNELTGEIPDIFGNFAGSPDIYLSHNQLTGFVPKTFARADPIRLDFSGNRLEGDISFLFGPKKRLEMLDFSGNVLSFNFSRVQEFPPSLTYLDLNHNQISGSLSSELAKLDLQTFNVSDNNLCGKIPTGGNLQRFDRTAYLHNSCLCGAPLPECAAAA

Secondary structure (DSSP, 8-state):
--S-HHHHHHHHHHHHHTT--GGGTT--TTS-GGGSTTEEE-TTT--EEEEEEES-TT-EE---GGGGG-TT-SEEEEEEETEE-S---GGGGG-TT-SEEEEEEE--EEEPPS-GGG-TT-SEEE--SSEEEE---GGGGG-SS-SEEE--SSEE-SPPPGGGGG-TT--EEE--SS---S---GGGGG---SEEE--SS--EE--GGG--TT----EEE--SSEE--BGGG--S--TT--EEE--SS--BS---GGGGGS--SEEE--SS--EEEPPPSTTGGGS-GGGT-S-SEEESTTSPPP-TT-

Organism: Daucus carota (NCBI:txid4039)

Nearest PDB structures (foldseek):
  6w78-assembly1_A  TM=1.003E+00  e=3.198E-54  Daucus carota
  8ikw-assembly1_A  TM=9.733E-01  e=3.536E-27  Phaseolus vulgaris
  7odv-assembly1_AAA  TM=7.218E-01  e=1.775E-14  Arabidopsis thaliana
  7ogz-assembly1_AAA  TM=6.467E-01  e=2.255E-14  Arabidopsis thaliana
  5xkn-assembly1_B  TM=5.353E-01  e=1.276E-15  Arabidopsis thaliana

Radius of gyration: 23.46 Å; Cα contacts (8 Å, |Δi|>4): 818; chains: 1; bounding box: 56×47×62 Å

B-factor: mean 41.36, std 13.39, range [20.92, 106.8]